Protein AF-A0A9P6TD20-F1 (afdb_monomer_lite)

Secondary structure (DSSP, 8-state):
---------PPBPTTT-PBPPTT-EEE-TTS-EEEHHHHHHHHHHHHHTT---B-TTT--B-------TTS-----TTS------GGGSPS-PPP------------HHHHHHHHHHHHHHHHHHHHHHHHHHHHHHHHHHHHHHHHHHHHHHHHHHHHHHHHHHHHHHHHHHHHHHHHHHHHHHHHHHHHHHHHHHHHHHHHHHHHHHHHHHHHHHHHHHHHHHHHHTT-

Radius of gyration: 50.73 Å; chains: 1; bounding box: 127×46×153 Å

Foldseek 3Di:
DDDPDDPDDFDAAPQPRDGDPPPAWDQFPVRHIHGNVRLVVQQVVQVVVVHARADPPPRHGGDDPPPPVPDDDPDPPPPDPDPDPPVPDDPDDPDPPPPPDDCPPPDPVNVVVVVVVVVVVVVVVVVVVVVVVVVVVVVVVVVVVVVVVVVVVVVVVVVVVVVVVVVVVVVVVVVVVVVVVVVVVVVVVVVVVVVVVVVVVVVVVVVVVVVVVVVVVVVVVVVVVVVVVVD

pLDDT: mean 83.74, std 19.54, range [38.62, 98.69]

Structure (mmCIF, N/CA/C/O backbone):
data_AF-A0A9P6TD20-F1
#
_entry.id   AF-A0A9P6TD20-F1
#
loop_
_atom_site.group_PDB
_atom_site.id
_atom_site.type_symbol
_atom_site.label_atom_id
_atom_site.label_alt_id
_atom_site.label_comp_id
_atom_site.label_asym_id
_atom_site.label_entity_id
_atom_site.label_seq_id
_atom_site.pdbx_PDB_ins_code
_atom_site.Cartn_x
_atom_site.Cartn_y
_atom_site.Cartn_z
_atom_site.occupancy
_atom_site.B_iso_or_equiv
_atom_site.auth_seq_id
_atom_site.auth_comp_id
_atom_site.auth_asym_id
_atom_site.auth_atom_id
_atom_site.pdbx_PDB_model_num
ATOM 1 N N . MET A 1 1 ? -65.206 -34.756 17.539 1.00 46.69 1 MET A N 1
ATOM 2 C CA . MET A 1 1 ? -64.691 -33.373 17.576 1.00 46.69 1 MET A CA 1
ATOM 3 C C . MET A 1 1 ? -63.546 -33.331 16.581 1.00 46.69 1 MET A C 1
ATOM 5 O O . MET A 1 1 ? -62.459 -33.772 16.921 1.00 46.69 1 MET A O 1
ATOM 9 N N . ASP A 1 2 ? -63.823 -32.942 15.336 1.00 46.38 2 ASP A N 1
ATOM 10 C CA . ASP A 1 2 ? -62.827 -32.929 14.260 1.00 46.38 2 ASP A CA 1
ATOM 11 C C . ASP A 1 2 ? -61.825 -31.791 14.472 1.00 46.38 2 ASP A C 1
ATOM 13 O O . ASP A 1 2 ? -62.147 -30.608 14.332 1.00 46.38 2 ASP A O 1
ATOM 17 N N . THR A 1 3 ? -60.592 -32.143 14.822 1.00 55.88 3 THR A N 1
ATOM 18 C CA . THR A 1 3 ? -59.451 -31.233 14.818 1.00 55.88 3 THR A CA 1
ATOM 19 C C . THR A 1 3 ? -59.123 -30.875 13.371 1.00 55.88 3 THR A C 1
ATOM 21 O O . THR A 1 3 ? -58.467 -31.624 12.652 1.00 55.88 3 THR A O 1
ATOM 24 N N . LYS A 1 4 ? -59.594 -29.707 12.923 1.00 58.12 4 LYS A N 1
ATOM 25 C CA . LYS A 1 4 ? -59.158 -29.094 11.661 1.00 58.12 4 LYS A CA 1
ATOM 26 C C . LYS A 1 4 ? -57.644 -28.869 11.710 1.00 58.12 4 LYS A C 1
ATOM 28 O O . LYS A 1 4 ? -57.183 -27.890 12.296 1.00 58.12 4 LYS A O 1
ATOM 33 N N . LEU A 1 5 ? -56.884 -29.761 11.079 1.00 56.81 5 LEU A N 1
ATOM 34 C CA . LEU A 1 5 ? -55.474 -29.541 10.776 1.00 56.81 5 LEU A CA 1
ATOM 35 C C . LEU A 1 5 ? -55.385 -28.324 9.850 1.00 56.81 5 LEU A C 1
ATOM 37 O O . LEU A 1 5 ? -55.898 -28.345 8.730 1.00 56.81 5 LEU A O 1
ATOM 41 N N . ARG A 1 6 ? -54.786 -27.232 10.333 1.00 64.94 6 ARG A N 1
ATOM 42 C CA . ARG A 1 6 ? -54.448 -26.100 9.468 1.00 64.94 6 ARG A CA 1
ATOM 43 C C . ARG A 1 6 ? -53.221 -26.511 8.653 1.00 64.94 6 ARG A C 1
ATOM 45 O O . ARG A 1 6 ? -52.242 -26.935 9.267 1.00 64.94 6 ARG A O 1
ATOM 52 N N . PRO A 1 7 ? -53.254 -26.417 7.314 1.00 62.09 7 PRO A N 1
ATOM 53 C CA . PRO A 1 7 ? -52.080 -26.705 6.508 1.00 62.09 7 PRO A CA 1
ATOM 54 C C . PRO A 1 7 ? -50.949 -25.768 6.932 1.00 62.09 7 PRO A C 1
ATOM 56 O O . PRO A 1 7 ? -51.124 -24.549 7.001 1.00 62.09 7 PRO A O 1
ATOM 59 N N . LEU A 1 8 ? -49.808 -26.363 7.272 1.00 57.31 8 LEU A N 1
ATOM 60 C CA . LEU A 1 8 ? -48.598 -25.638 7.617 1.00 57.31 8 LEU A CA 1
ATOM 61 C C . LEU A 1 8 ? -48.027 -25.092 6.306 1.00 57.31 8 LEU A C 1
ATOM 63 O O . LEU A 1 8 ? -47.445 -25.836 5.521 1.00 57.31 8 LEU A O 1
ATOM 67 N N . VAL A 1 9 ? -48.281 -23.815 6.020 1.00 67.69 9 VAL A N 1
ATOM 68 C CA . VAL A 1 9 ? -47.722 -23.163 4.834 1.00 67.69 9 VAL A CA 1
ATOM 69 C C . VAL A 1 9 ? -46.237 -22.955 5.092 1.00 67.69 9 VAL A C 1
ATOM 71 O O . VAL A 1 9 ? -45.847 -22.149 5.936 1.00 67.69 9 VAL A O 1
ATOM 74 N N . VAL A 1 10 ? -45.415 -23.728 4.392 1.00 66.75 10 VAL A N 1
ATOM 75 C CA . VAL A 1 10 ? -43.964 -23.583 4.416 1.00 66.75 10 VAL A CA 1
ATOM 76 C C . VAL A 1 10 ? -43.613 -22.287 3.674 1.00 66.75 10 VAL A C 1
ATOM 78 O O . VAL A 1 10 ? -44.061 -22.112 2.539 1.00 66.75 10 VAL A O 1
ATOM 81 N N . PRO A 1 11 ? -42.866 -21.348 4.283 1.00 76.19 11 PRO A N 1
ATOM 82 C CA . PRO A 1 11 ? -42.514 -20.105 3.610 1.00 76.19 11 PRO A CA 1
ATOM 83 C C . PRO A 1 11 ? -41.603 -20.392 2.408 1.00 76.19 11 PRO A C 1
ATOM 85 O O . PRO A 1 11 ? -40.589 -21.078 2.539 1.00 76.19 11 PRO A O 1
ATOM 88 N N . THR A 1 12 ? -41.956 -19.853 1.241 1.00 89.31 12 THR A N 1
ATOM 89 C CA . THR A 1 12 ? -41.101 -19.853 0.047 1.00 89.31 12 THR A CA 1
ATOM 90 C C . THR A 1 12 ? -40.097 -18.706 0.126 1.00 89.31 12 THR A C 1
ATOM 92 O O . THR A 1 12 ? -40.386 -17.639 0.673 1.00 89.31 12 THR A O 1
ATOM 95 N N . CYS A 1 13 ? -38.887 -18.910 -0.397 1.00 91.81 13 CYS A N 1
ATOM 96 C CA . CYS A 1 13 ? -37.887 -17.846 -0.446 1.00 91.81 13 CYS A CA 1
ATOM 97 C C . CYS A 1 13 ? -38.217 -16.868 -1.589 1.00 91.81 13 CYS A C 1
ATOM 99 O O . CYS A 1 13 ? -38.107 -17.263 -2.745 1.00 91.81 13 CYS A O 1
ATOM 101 N N . PRO A 1 14 ? -38.486 -15.577 -1.332 1.00 92.00 14 PRO A N 1
ATOM 102 C CA . PRO A 1 14 ? -38.907 -14.627 -2.372 1.00 92.00 14 PRO A CA 1
ATOM 103 C C . PRO A 1 14 ? -37.773 -14.185 -3.321 1.00 92.00 14 PRO A C 1
ATOM 105 O O . PRO A 1 14 ? -37.978 -13.328 -4.172 1.00 92.00 14 PRO A O 1
ATOM 108 N N . ILE A 1 15 ? -36.547 -14.700 -3.146 1.00 93.75 15 ILE A N 1
ATOM 109 C CA . ILE A 1 15 ? -35.418 -14.449 -4.062 1.00 93.75 15 ILE A CA 1
ATOM 110 C C . ILE A 1 15 ? -35.339 -15.526 -5.153 1.00 93.75 15 ILE A C 1
ATOM 112 O O . ILE A 1 15 ? -34.903 -15.229 -6.262 1.00 93.75 15 ILE A O 1
ATOM 116 N N . CYS A 1 16 ? -35.683 -16.776 -4.832 1.00 94.06 16 CYS A N 1
ATOM 117 C CA . CYS A 1 16 ? -35.553 -17.907 -5.757 1.00 94.06 16 CYS A CA 1
ATOM 118 C C . CYS A 1 16 ? -36.864 -18.658 -6.007 1.00 94.06 16 CYS A C 1
ATOM 120 O O . CYS A 1 16 ? -36.866 -19.570 -6.821 1.00 94.06 16 CYS A O 1
ATOM 122 N N . ASP A 1 17 ? -37.944 -18.295 -5.310 1.00 92.12 17 ASP A N 1
ATOM 123 C CA . ASP A 1 17 ? -39.272 -18.918 -5.357 1.00 92.12 17 ASP A CA 1
ATOM 124 C C . ASP A 1 17 ? -39.289 -20.430 -5.063 1.00 92.12 17 ASP A C 1
ATOM 126 O O . ASP A 1 17 ? -40.260 -21.125 -5.352 1.00 92.12 17 ASP A O 1
ATOM 130 N N . GLU A 1 18 ? -38.231 -20.946 -4.434 1.00 89.19 18 GLU A N 1
ATOM 131 C CA . GLU A 1 18 ? -38.128 -22.349 -4.034 1.00 89.19 18 GLU A CA 1
ATOM 132 C C . GLU A 1 18 ? -38.639 -22.559 -2.601 1.00 89.19 18 GLU A C 1
ATOM 134 O O . GLU A 1 18 ? -38.462 -21.709 -1.715 1.00 89.19 18 GLU A O 1
ATOM 139 N N . GLU A 1 19 ? -39.263 -23.719 -2.381 1.00 78.75 19 GLU A N 1
ATOM 140 C CA . GLU A 1 19 ? -39.687 -24.178 -1.061 1.00 78.75 19 GLU A CA 1
ATOM 141 C C . GLU A 1 19 ? -38.493 -24.498 -0.158 1.00 78.75 19 GLU A C 1
ATOM 143 O O . GLU A 1 19 ? -37.421 -24.933 -0.583 1.00 78.75 19 GLU A O 1
ATOM 148 N N . ALA A 1 20 ? -38.717 -24.284 1.132 1.00 60.81 20 ALA A N 1
ATOM 149 C CA . ALA A 1 20 ? -37.730 -24.431 2.177 1.00 60.81 20 ALA A CA 1
ATOM 150 C C . ALA A 1 20 ? -37.152 -25.841 2.306 1.00 60.81 20 ALA A C 1
ATOM 152 O O . ALA A 1 20 ? -37.846 -26.773 2.710 1.00 60.81 20 ALA A O 1
ATOM 153 N N . GLN A 1 21 ? -35.831 -25.970 2.151 1.00 66.56 21 GLN A N 1
ATOM 154 C CA . GLN A 1 21 ? -35.118 -27.022 2.875 1.00 66.56 21 GLN A CA 1
ATOM 155 C C . GLN A 1 21 ? -35.057 -26.625 4.362 1.00 66.56 21 GLN A C 1
ATOM 157 O O . GLN A 1 21 ? -34.625 -25.509 4.661 1.00 66.56 21 GLN A O 1
ATOM 162 N N . PRO A 1 22 ? -35.440 -27.503 5.307 1.00 63.19 22 PRO A N 1
ATOM 163 C CA . PRO A 1 22 ? -35.740 -27.125 6.694 1.00 63.19 22 PRO A CA 1
ATOM 164 C C . PRO A 1 22 ? -34.610 -26.448 7.492 1.00 63.19 22 PRO A C 1
ATOM 166 O O . PRO A 1 22 ? -34.866 -25.928 8.572 1.00 63.19 22 PRO A O 1
ATOM 169 N N . ASN A 1 23 ? -33.372 -26.405 6.989 1.00 58.28 23 ASN A N 1
ATOM 170 C CA . ASN A 1 23 ? -32.202 -26.126 7.822 1.00 58.28 23 ASN A CA 1
ATOM 171 C C . ASN A 1 23 ? -31.395 -24.863 7.471 1.00 58.28 23 ASN A C 1
ATOM 173 O O . ASN A 1 23 ? -30.332 -24.689 8.062 1.00 58.28 23 ASN A O 1
ATOM 177 N N . LYS A 1 24 ? -31.818 -23.985 6.542 1.00 76.44 24 LYS A N 1
ATOM 178 C CA . LYS A 1 24 ? -31.009 -22.793 6.168 1.00 76.44 24 LYS A CA 1
ATOM 179 C C . LYS A 1 24 ? -31.813 -21.532 5.841 1.00 76.44 24 LYS A C 1
ATOM 181 O O . LYS A 1 24 ? -31.673 -20.959 4.757 1.00 76.44 24 LYS A O 1
ATOM 186 N N . PHE A 1 25 ? -32.630 -21.082 6.790 1.00 83.81 25 PHE A N 1
ATOM 187 C CA . PHE A 1 25 ? -33.347 -19.810 6.686 1.00 83.81 25 PHE A CA 1
ATOM 188 C C . PHE A 1 25 ? -32.755 -18.721 7.563 1.00 83.81 25 PHE A C 1
ATOM 190 O O . PHE A 1 25 ? -32.320 -18.965 8.684 1.00 83.81 25 PHE A O 1
ATOM 197 N N . VAL A 1 26 ? -32.810 -17.499 7.046 1.00 84.25 26 VAL A N 1
ATOM 198 C CA . VAL A 1 26 ? -32.509 -16.275 7.776 1.00 84.25 26 VAL A CA 1
ATOM 199 C C . VAL A 1 26 ? -33.769 -15.425 7.797 1.00 84.25 26 VAL A C 1
ATOM 201 O O . VAL A 1 26 ? -34.371 -15.161 6.753 1.00 84.25 26 VAL A O 1
ATOM 204 N N . VAL A 1 27 ? -34.154 -14.985 8.993 1.00 86.81 27 VAL A N 1
ATOM 205 C CA . VAL A 1 27 ? -35.218 -14.000 9.186 1.00 86.81 27 VAL A CA 1
ATOM 206 C C . VAL A 1 27 ? -34.564 -12.642 9.387 1.00 86.81 27 VAL A C 1
ATOM 208 O O . VAL A 1 27 ? -33.722 -12.459 10.264 1.00 86.81 27 VAL A O 1
ATOM 211 N N . THR A 1 28 ? -34.918 -11.690 8.538 1.00 86.06 28 THR A N 1
ATOM 212 C CA . THR A 1 28 ? -34.453 -10.302 8.653 1.00 86.06 28 THR A CA 1
ATOM 213 C C . THR A 1 28 ? -35.181 -9.571 9.786 1.00 86.06 28 THR A C 1
ATOM 215 O O . THR A 1 28 ? -36.250 -9.993 10.218 1.00 86.06 28 THR A O 1
ATOM 218 N N . LEU A 1 29 ? -34.654 -8.426 10.243 1.00 83.12 29 LEU A N 1
ATOM 219 C CA . LEU A 1 29 ? -35.299 -7.609 11.289 1.00 83.12 29 LEU A CA 1
ATOM 220 C C . LEU A 1 29 ? -36.711 -7.132 10.914 1.00 83.12 29 LEU A C 1
ATOM 222 O O . LEU A 1 29 ? -37.534 -6.895 11.790 1.00 83.12 29 LEU A O 1
ATOM 226 N N . CYS A 1 30 ? -37.002 -7.018 9.617 1.00 88.25 30 CYS A N 1
ATOM 227 C CA . CYS A 1 30 ? -38.335 -6.685 9.119 1.00 88.25 30 CYS A CA 1
ATOM 228 C C . CYS A 1 30 ? -39.283 -7.899 9.034 1.00 88.25 30 CYS A C 1
ATOM 230 O O . CYS A 1 30 ? -40.388 -7.763 8.523 1.00 88.25 30 CYS A O 1
ATOM 232 N N . GLY A 1 31 ? -38.861 -9.081 9.500 1.00 86.50 31 GLY A N 1
ATOM 233 C CA . GLY A 1 31 ? -39.682 -10.293 9.568 1.00 86.50 31 GLY A CA 1
ATOM 234 C C . GLY A 1 31 ? -39.727 -11.133 8.287 1.00 86.50 31 GLY A C 1
ATOM 235 O O . GLY A 1 31 ? -40.346 -12.192 8.288 1.00 86.50 31 GLY A O 1
ATOM 236 N N . HIS A 1 32 ? -39.061 -10.712 7.206 1.00 91.44 32 HIS A N 1
ATOM 237 C CA . HIS A 1 32 ? -39.022 -11.480 5.957 1.00 91.44 32 HIS A CA 1
ATOM 238 C C . HIS A 1 32 ? -37.985 -12.602 6.011 1.00 91.44 32 HIS A C 1
ATOM 240 O O . HIS A 1 32 ? -36.887 -12.419 6.550 1.00 91.44 32 HIS A O 1
ATOM 246 N N . VAL A 1 33 ? -38.348 -13.739 5.418 1.00 89.69 33 VAL A N 1
ATOM 247 C CA . VAL A 1 33 ? -37.643 -15.021 5.502 1.00 89.69 33 VAL A CA 1
ATOM 248 C C . VAL A 1 33 ? -36.997 -15.349 4.155 1.00 89.69 33 VAL A C 1
ATOM 250 O O . VAL A 1 33 ? -37.650 -15.274 3.118 1.00 89.69 33 VAL A O 1
ATOM 253 N N . PHE A 1 34 ? -35.717 -15.718 4.166 1.00 90.25 34 PHE A N 1
ATOM 254 C CA . PHE A 1 34 ? -34.946 -16.036 2.960 1.00 90.25 34 PHE A CA 1
ATOM 255 C C . PHE A 1 34 ? -34.042 -17.238 3.194 1.00 90.25 34 PHE A C 1
ATOM 257 O O . PHE A 1 34 ? -33.582 -17.456 4.315 1.00 90.25 34 PHE A O 1
ATOM 264 N N . HIS A 1 35 ? -33.688 -17.954 2.128 1.00 90.56 35 HIS A N 1
ATOM 265 C CA . HIS A 1 35 ? -32.539 -18.849 2.187 1.00 90.56 35 HIS A CA 1
ATOM 266 C C . HIS A 1 35 ? -31.275 -18.042 2.512 1.00 90.56 35 HIS A C 1
ATOM 268 O O . HIS A 1 35 ? -31.001 -17.021 1.872 1.00 90.56 35 HIS A O 1
ATOM 274 N N . GLU A 1 36 ? -30.477 -18.528 3.462 1.00 88.19 36 GLU A N 1
ATOM 275 C CA . GLU A 1 36 ? -29.175 -17.948 3.815 1.00 88.19 36 GLU A CA 1
ATOM 276 C C . GLU A 1 36 ? -28.299 -17.619 2.582 1.00 88.19 36 GLU A C 1
ATOM 278 O O . GLU A 1 36 ? -27.884 -16.465 2.437 1.00 88.19 36 GLU A O 1
ATOM 283 N N . PRO A 1 37 ? -28.059 -18.543 1.625 1.00 90.25 37 PRO A N 1
ATOM 284 C CA . PRO A 1 37 ? -27.244 -18.229 0.449 1.00 90.25 37 PRO A CA 1
ATOM 285 C C . PRO A 1 37 ? -27.862 -17.150 -0.451 1.00 90.25 37 PRO A C 1
ATOM 287 O O . PRO A 1 37 ? -27.131 -16.369 -1.065 1.00 90.25 37 PRO A O 1
ATOM 290 N N . CYS A 1 38 ? -29.193 -17.085 -0.534 1.00 92.69 38 CYS A N 1
ATOM 291 C CA . CYS A 1 38 ? -29.889 -16.109 -1.365 1.00 92.69 38 CYS A CA 1
ATOM 292 C C . CYS A 1 38 ? -29.710 -14.693 -0.814 1.00 92.69 38 CYS A C 1
ATOM 294 O O . CYS A 1 38 ? -29.324 -13.793 -1.562 1.00 92.69 38 CYS A O 1
ATOM 296 N N . ILE A 1 39 ? -29.930 -14.500 0.491 1.00 91.31 39 ILE A N 1
ATOM 297 C CA . ILE A 1 39 ? -29.805 -13.173 1.102 1.00 91.31 39 ILE A CA 1
ATOM 298 C C . ILE A 1 39 ? -28.344 -12.702 1.156 1.00 91.31 39 ILE A C 1
ATOM 300 O O . ILE A 1 39 ? -28.079 -11.525 0.922 1.00 91.31 39 ILE A O 1
ATOM 304 N N . LEU A 1 40 ? -27.377 -13.610 1.346 1.00 90.12 40 LEU A N 1
ATOM 305 C CA . LEU A 1 40 ? -25.948 -13.275 1.290 1.00 90.12 40 LEU A CA 1
ATOM 306 C C . LEU A 1 40 ? -25.504 -12.822 -0.110 1.00 90.12 40 LEU A C 1
ATOM 308 O O . LEU A 1 40 ? -24.749 -11.856 -0.239 1.00 90.12 40 LEU A O 1
ATOM 312 N N . ARG A 1 41 ? -25.979 -13.490 -1.171 1.00 92.75 41 ARG A N 1
ATOM 313 C CA . ARG A 1 41 ? -25.676 -13.105 -2.561 1.00 92.75 41 ARG A CA 1
ATOM 314 C C . ARG A 1 41 ? -26.320 -11.770 -2.935 1.00 92.75 41 ARG A C 1
ATOM 316 O O . ARG A 1 41 ? -25.681 -10.943 -3.590 1.00 92.75 41 ARG A O 1
ATOM 323 N N . TRP A 1 42 ? -27.569 -11.563 -2.520 1.00 93.94 42 TRP A N 1
ATOM 324 C CA . TRP A 1 42 ? -28.266 -10.291 -2.695 1.00 93.94 42 TRP A CA 1
ATOM 325 C C . TRP A 1 42 ? -27.470 -9.143 -2.077 1.00 93.94 42 TRP A C 1
ATOM 327 O O . TRP A 1 42 ? -27.155 -8.155 -2.736 1.00 93.94 42 TRP A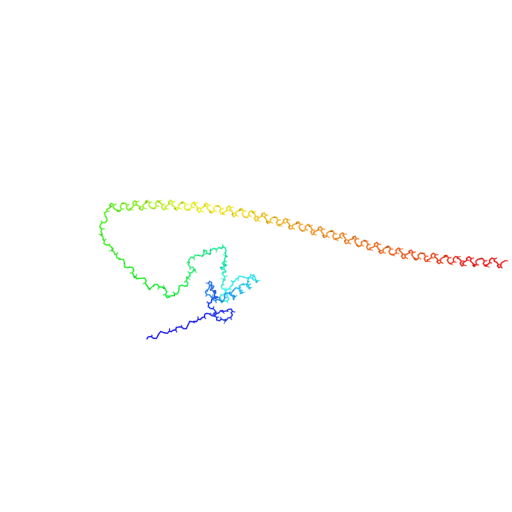 O 1
ATOM 337 N N . ASP A 1 43 ? -27.066 -9.321 -0.828 1.00 90.06 43 ASP A N 1
ATOM 338 C CA . ASP A 1 43 ? -26.335 -8.321 -0.076 1.00 90.06 43 ASP A CA 1
ATOM 339 C C . ASP A 1 43 ? -24.956 -8.003 -0.680 1.00 90.06 43 ASP A C 1
ATOM 341 O O . ASP A 1 43 ? -24.618 -6.838 -0.888 1.00 90.06 43 ASP A O 1
ATOM 345 N N . ALA A 1 44 ? -24.194 -9.027 -1.081 1.00 88.44 44 ALA A N 1
ATOM 346 C CA . ALA A 1 44 ? -22.932 -8.826 -1.796 1.00 88.44 44 ALA A CA 1
ATOM 347 C C . ALA A 1 44 ? -23.118 -7.985 -3.074 1.00 88.44 44 ALA A C 1
ATOM 349 O O . ALA A 1 44 ? -22.278 -7.147 -3.403 1.00 88.44 44 ALA A O 1
ATOM 350 N N . THR A 1 45 ? -24.244 -8.163 -3.770 1.00 92.56 45 THR A N 1
ATOM 351 C CA . THR A 1 45 ? -24.570 -7.389 -4.974 1.00 92.56 45 THR A CA 1
ATOM 352 C C . THR A 1 45 ? -24.824 -5.913 -4.652 1.00 92.56 45 THR A C 1
ATOM 354 O O . THR A 1 45 ? -24.401 -5.054 -5.424 1.00 92.56 45 THR A O 1
ATOM 357 N N . GLN A 1 46 ? -25.456 -5.600 -3.516 1.00 90.62 46 GLN A N 1
ATOM 358 C CA . GLN A 1 46 ? -25.679 -4.215 -3.080 1.00 90.62 46 GLN A CA 1
ATOM 359 C C . GLN A 1 46 ? -24.377 -3.538 -2.641 1.00 90.62 46 GLN A C 1
ATOM 361 O O . GLN A 1 46 ? -24.083 -2.422 -3.073 1.00 90.62 46 GLN A O 1
ATOM 366 N N . ILE A 1 47 ? -23.547 -4.245 -1.871 1.00 84.88 47 ILE A N 1
ATOM 367 C CA . ILE A 1 47 ? -22.245 -3.741 -1.411 1.00 84.88 47 ILE A CA 1
ATOM 368 C C . ILE A 1 47 ? -21.333 -3.424 -2.601 1.00 84.88 47 ILE A C 1
ATOM 370 O O . ILE A 1 47 ? -20.735 -2.351 -2.649 1.00 84.88 47 ILE A O 1
ATOM 374 N N . ASN A 1 48 ? -21.279 -4.305 -3.606 1.00 87.56 48 ASN A N 1
ATOM 375 C CA . ASN A 1 48 ? -20.483 -4.085 -4.819 1.00 87.56 48 ASN A CA 1
ATOM 376 C C . ASN A 1 48 ? -20.945 -2.865 -5.634 1.00 87.56 48 ASN A C 1
ATOM 378 O O . ASN A 1 48 ? -20.174 -2.319 -6.418 1.00 87.56 48 ASN A O 1
ATOM 382 N N . ARG A 1 49 ? -22.193 -2.421 -5.446 1.00 91.56 49 ARG A N 1
ATOM 383 C CA . ARG A 1 49 ? -22.749 -1.198 -6.046 1.00 91.56 49 ARG A CA 1
ATOM 384 C C . ARG A 1 49 ? -22.571 0.040 -5.160 1.00 91.56 49 ARG A C 1
ATOM 386 O O . ARG A 1 49 ? -23.090 1.099 -5.497 1.00 91.56 49 ARG A O 1
ATOM 393 N N . GLY A 1 50 ? -21.878 -0.085 -4.026 1.00 89.88 50 GLY A N 1
ATOM 394 C CA . GLY A 1 50 ? -21.727 0.985 -3.039 1.00 89.88 50 GLY A CA 1
ATOM 395 C C . GLY A 1 50 ? -23.023 1.320 -2.297 1.00 89.88 50 GLY A C 1
ATOM 396 O O . GLY A 1 50 ? -23.160 2.427 -1.784 1.00 89.88 50 GLY A O 1
ATOM 397 N N . GLN A 1 51 ? -23.990 0.399 -2.264 1.00 88.94 51 GLN A N 1
ATOM 398 C CA . GLN A 1 51 ? -25.282 0.594 -1.609 1.00 88.94 51 GLN A CA 1
ATOM 399 C C . GLN A 1 51 ? -25.367 -0.183 -0.294 1.00 88.94 51 GLN A C 1
ATOM 401 O O . GLN A 1 51 ? -24.743 -1.229 -0.114 1.00 88.94 51 GLN A O 1
ATOM 406 N N . HIS A 1 52 ? -26.179 0.324 0.635 1.00 87.25 52 HIS A N 1
ATOM 407 C CA . HIS A 1 52 ? -26.524 -0.410 1.849 1.00 87.25 52 HIS A CA 1
ATOM 408 C C . HIS A 1 52 ? -27.450 -1.585 1.533 1.00 87.25 52 HIS A C 1
ATOM 410 O O . HIS A 1 52 ? -28.331 -1.478 0.677 1.00 87.25 52 HIS A O 1
ATOM 416 N N . SER A 1 53 ? -27.289 -2.682 2.274 1.00 90.00 53 SER A N 1
ATOM 417 C CA . SER A 1 53 ? -28.170 -3.840 2.156 1.00 90.00 53 SER A CA 1
ATOM 418 C C . SER A 1 53 ? -29.609 -3.479 2.496 1.00 90.00 53 SER A C 1
ATOM 420 O O . SER A 1 53 ? -29.884 -2.914 3.559 1.00 90.00 53 SER A O 1
ATOM 422 N N . ARG A 1 54 ? -30.535 -3.828 1.605 1.00 93.50 54 ARG A N 1
ATOM 423 C CA . ARG A 1 54 ? -31.973 -3.617 1.784 1.00 93.50 54 ARG A CA 1
ATOM 424 C C . ARG A 1 54 ? -32.736 -4.904 1.528 1.00 93.50 54 ARG A C 1
ATOM 426 O O . ARG A 1 54 ? -32.348 -5.695 0.669 1.00 93.50 54 ARG A O 1
ATOM 433 N N . CYS A 1 55 ? -33.814 -5.103 2.274 1.00 94.69 55 CYS A N 1
ATOM 434 C CA . CYS A 1 55 ? -34.672 -6.271 2.178 1.00 94.69 55 CYS A CA 1
ATOM 435 C C . CYS A 1 55 ? -35.301 -6.338 0.776 1.00 94.69 55 CYS A C 1
ATOM 437 O O . CYS A 1 55 ? -35.932 -5.362 0.370 1.00 94.69 55 CYS A O 1
ATOM 439 N N . PRO A 1 56 ? -35.196 -7.467 0.052 1.00 94.94 56 PRO A N 1
ATOM 440 C CA . PRO A 1 56 ? -35.821 -7.620 -1.263 1.00 94.94 56 PRO A CA 1
ATOM 441 C C . PRO A 1 56 ? -37.344 -7.432 -1.276 1.00 94.94 56 PRO A C 1
ATOM 443 O O . PRO A 1 56 ? -37.897 -7.093 -2.315 1.00 94.94 56 PRO A O 1
ATOM 446 N N . VAL A 1 57 ? -38.021 -7.656 -0.143 1.00 95.12 57 VAL A N 1
ATOM 447 C CA . VAL A 1 57 ? -39.491 -7.626 -0.070 1.00 95.12 57 VAL A CA 1
ATOM 448 C C . VAL A 1 57 ? -40.022 -6.243 0.302 1.00 95.12 57 VAL A C 1
ATOM 450 O O . VAL A 1 57 ? -40.925 -5.736 -0.353 1.00 95.12 57 VAL A O 1
ATOM 453 N N . CYS A 1 58 ? -39.468 -5.612 1.341 1.00 95.38 58 CYS A N 1
ATOM 454 C CA . CYS A 1 58 ? -39.983 -4.340 1.866 1.00 95.38 58 CYS A CA 1
ATOM 455 C C . CYS A 1 58 ? -39.006 -3.162 1.769 1.00 95.38 58 CYS A C 1
ATOM 457 O O . CYS A 1 58 ? -39.340 -2.062 2.196 1.00 95.38 58 CYS A O 1
ATOM 459 N N . ASN A 1 59 ? -37.801 -3.372 1.229 1.00 94.12 59 ASN A N 1
ATOM 460 C CA . ASN A 1 59 ? -36.771 -2.346 1.043 1.00 94.12 59 ASN A CA 1
ATOM 461 C C . ASN A 1 59 ? -36.210 -1.702 2.337 1.00 94.12 59 ASN A C 1
ATOM 463 O O . ASN A 1 59 ? -35.450 -0.728 2.272 1.00 94.12 59 ASN A O 1
ATOM 467 N N . GLU A 1 60 ? -36.532 -2.263 3.506 1.00 92.88 60 GLU A N 1
ATOM 468 C CA . GLU A 1 60 ? -35.953 -1.868 4.796 1.00 92.88 60 GLU A CA 1
ATOM 469 C C . GLU A 1 60 ? -34.473 -2.243 4.910 1.00 92.88 60 GLU A C 1
ATOM 471 O O . GLU A 1 60 ? -34.026 -3.226 4.315 1.00 92.88 60 GLU A O 1
ATOM 476 N N . LEU A 1 61 ? -33.699 -1.475 5.681 1.00 87.81 61 LEU A N 1
ATOM 477 C CA . LEU A 1 61 ? -32.265 -1.728 5.861 1.00 87.81 61 LEU A CA 1
ATOM 478 C C . LEU A 1 61 ? -32.024 -3.068 6.570 1.00 87.81 61 LEU A C 1
ATOM 480 O O . LEU A 1 61 ? -32.503 -3.303 7.679 1.00 87.81 61 LEU A O 1
ATOM 484 N N . VAL A 1 62 ? -31.228 -3.936 5.946 1.00 83.56 62 VAL A N 1
ATOM 485 C CA . VAL A 1 62 ? -30.809 -5.208 6.543 1.00 83.56 62 VAL A CA 1
ATOM 486 C C . VAL A 1 62 ? -29.493 -4.960 7.267 1.00 83.56 62 VAL A C 1
ATOM 488 O O . VAL A 1 62 ? -28.433 -4.857 6.651 1.00 83.56 62 VAL A O 1
ATOM 491 N N . GLN A 1 63 ? -29.549 -4.832 8.592 1.00 71.69 63 GLN A N 1
ATOM 492 C CA . GLN A 1 63 ? -28.331 -4.812 9.396 1.00 71.69 63 GLN A CA 1
ATOM 493 C C . GLN A 1 63 ? -27.743 -6.222 9.435 1.00 71.69 63 GLN A C 1
ATOM 495 O O . GLN A 1 63 ? -28.361 -7.150 9.960 1.00 71.69 63 GLN A O 1
ATOM 500 N N . ARG A 1 64 ? -26.530 -6.390 8.894 1.00 60.66 64 ARG A N 1
ATOM 501 C CA . ARG A 1 64 ? -25.733 -7.585 9.176 1.00 60.66 64 ARG A CA 1
ATOM 502 C C . ARG A 1 64 ? -25.415 -7.596 10.666 1.00 60.66 64 ARG A C 1
ATOM 504 O O . ARG A 1 64 ? -24.592 -6.807 11.123 1.00 60.66 64 ARG A O 1
ATOM 511 N N . VAL A 1 65 ? -25.967 -8.554 11.398 1.00 52.22 65 VAL A N 1
ATOM 512 C CA . VAL A 1 65 ? -25.274 -9.056 12.584 1.00 52.22 65 VAL A CA 1
ATOM 513 C C . VAL A 1 65 ? -24.180 -9.964 12.037 1.00 52.22 65 VAL A C 1
ATOM 515 O O . VAL A 1 65 ? -24.415 -11.144 11.809 1.00 52.22 65 VAL A O 1
ATOM 518 N N . ILE A 1 66 ? -23.012 -9.408 11.700 1.00 44.09 66 ILE A N 1
ATOM 519 C CA . ILE A 1 66 ? -21.840 -10.244 11.416 1.00 44.09 66 ILE A CA 1
ATOM 520 C C . ILE A 1 66 ? -21.560 -10.972 12.735 1.00 44.09 66 ILE A C 1
ATOM 522 O O . ILE A 1 66 ? -21.261 -10.285 13.717 1.00 44.09 66 ILE A O 1
ATOM 526 N N . PRO A 1 67 ? -21.664 -12.312 12.819 1.00 42.78 67 PRO A N 1
ATOM 527 C CA . PRO A 1 67 ? -21.127 -13.011 13.967 1.00 42.78 67 PRO A CA 1
ATOM 528 C C . PRO A 1 67 ? -19.617 -12.825 13.878 1.00 42.78 67 PRO A C 1
ATOM 530 O O . PRO A 1 67 ? -18.930 -13.475 13.091 1.00 42.78 67 PRO A O 1
ATOM 533 N N . ASN A 1 68 ? -19.102 -11.847 14.616 1.00 39.56 68 ASN A N 1
ATOM 534 C CA . ASN A 1 68 ? -17.679 -11.717 14.822 1.00 39.56 68 ASN A CA 1
ATOM 535 C C . ASN A 1 68 ? -17.242 -12.996 15.543 1.00 39.56 68 ASN A C 1
ATOM 537 O O . ASN A 1 68 ? -17.592 -13.203 16.702 1.00 39.56 68 ASN A O 1
ATOM 541 N N . VAL A 1 69 ? -16.516 -13.869 14.844 1.00 47.81 69 VAL A N 1
ATOM 542 C CA . VAL A 1 69 ? -16.115 -15.197 15.344 1.00 47.81 69 VAL A CA 1
ATOM 543 C C . VAL A 1 69 ? -15.247 -15.099 16.613 1.00 47.81 69 VAL A C 1
ATOM 545 O O . VAL A 1 69 ? -15.089 -16.085 17.323 1.00 47.81 69 VAL A O 1
ATOM 548 N N . ASN A 1 70 ? -14.746 -13.899 16.939 1.00 44.75 70 ASN A N 1
ATOM 549 C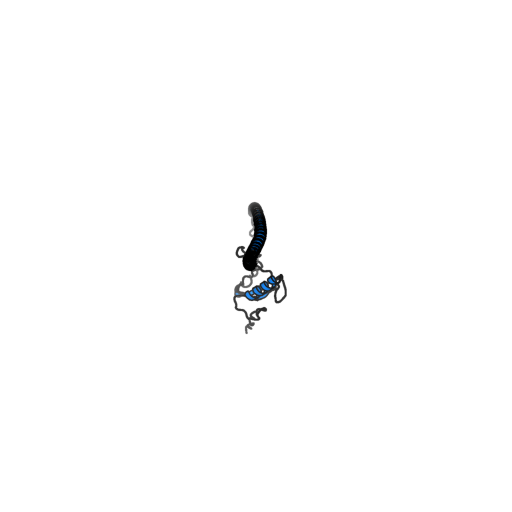 CA . ASN A 1 70 ? -13.929 -13.610 18.118 1.00 44.75 70 ASN A CA 1
ATOM 550 C C . ASN A 1 70 ? -14.625 -12.740 19.182 1.00 44.75 70 ASN A C 1
ATOM 552 O O . ASN A 1 70 ? -13.968 -12.293 20.120 1.00 44.75 70 ASN A O 1
ATOM 556 N N . GLN A 1 71 ? -15.932 -12.478 19.073 1.00 45.56 71 GLN A N 1
ATOM 557 C CA . GLN A 1 71 ? -16.686 -11.765 20.110 1.00 45.56 71 GLN A CA 1
ATOM 558 C C . GLN A 1 71 ? -17.963 -12.531 20.472 1.00 45.56 71 GLN A C 1
ATOM 560 O O . GLN A 1 71 ? -18.837 -12.682 19.616 1.00 45.56 71 GLN A O 1
ATOM 565 N N . PRO A 1 72 ? -18.127 -12.985 21.731 1.00 39.62 72 PRO A N 1
ATOM 566 C CA . PRO A 1 72 ? -19.420 -13.465 22.191 1.00 39.62 72 PRO A CA 1
ATOM 567 C C . PRO A 1 72 ? -20.429 -12.323 22.048 1.00 39.62 72 PRO A C 1
ATOM 569 O O . PRO A 1 72 ? -20.274 -11.248 22.630 1.00 39.62 72 PRO A O 1
ATOM 572 N N . LEU A 1 73 ? -21.438 -12.547 21.207 1.00 40.88 73 LEU A N 1
ATOM 573 C CA . LEU A 1 73 ? -22.521 -11.611 20.936 1.00 40.88 73 LEU A CA 1
ATOM 574 C C . LEU A 1 73 ? -23.290 -11.327 22.235 1.00 40.88 73 LEU A C 1
ATOM 576 O O . LEU A 1 73 ? -24.225 -12.041 22.588 1.00 40.88 73 LEU A O 1
ATOM 580 N N . HIS A 1 74 ? -22.933 -10.250 22.933 1.00 44.53 74 HIS A N 1
ATOM 581 C CA . HIS A 1 74 ? -23.791 -9.634 23.941 1.00 44.53 74 HIS A CA 1
ATOM 582 C C . HIS A 1 74 ? -24.876 -8.808 23.237 1.00 44.53 74 HIS A C 1
ATOM 584 O O . HIS A 1 74 ? -24.875 -7.580 23.282 1.00 44.53 74 HIS A O 1
ATOM 590 N N . LEU A 1 75 ? -25.811 -9.484 22.563 1.00 47.06 75 LEU A N 1
ATOM 591 C CA . LEU A 1 75 ? -27.116 -8.878 22.312 1.00 47.06 75 LEU A CA 1
ATOM 592 C C . LEU A 1 75 ? -27.920 -8.881 23.623 1.00 47.06 75 LEU A C 1
ATOM 594 O O . LEU A 1 75 ? -27.815 -9.834 24.403 1.00 47.06 75 LEU A O 1
ATOM 598 N N . PRO A 1 76 ? -28.745 -7.850 23.881 1.00 38.62 76 PRO A N 1
ATOM 599 C CA . PRO A 1 76 ? -29.710 -7.905 24.964 1.00 38.62 76 PRO A CA 1
ATOM 600 C C . PRO A 1 76 ? -30.572 -9.159 24.798 1.00 38.62 76 PRO A C 1
ATOM 602 O O . PRO A 1 76 ? -31.024 -9.494 23.702 1.00 38.62 76 PRO A O 1
ATOM 605 N N . ARG A 1 77 ? -30.792 -9.850 25.919 1.00 41.19 77 ARG A N 1
ATOM 606 C CA . ARG A 1 77 ? -31.482 -11.145 26.066 1.00 41.19 77 ARG A CA 1
ATOM 607 C C . ARG A 1 77 ? -32.936 -11.160 25.542 1.00 41.19 77 ARG A C 1
ATOM 609 O O . ARG A 1 77 ? -33.625 -12.151 25.733 1.00 41.19 77 ARG A O 1
ATOM 616 N N . SER A 1 78 ? -33.399 -10.083 24.900 1.00 39.34 78 SER A N 1
ATOM 617 C CA . SER A 1 78 ? -34.743 -9.890 24.347 1.00 39.34 78 SER A CA 1
ATOM 618 C C . SER A 1 78 ? -34.898 -10.270 22.868 1.00 39.34 78 SER A C 1
ATOM 620 O O . SER A 1 78 ? -36.005 -10.158 22.356 1.00 39.34 78 SER A O 1
ATOM 622 N N . PHE A 1 79 ? -33.837 -10.694 22.166 1.00 45.38 79 PHE A N 1
ATOM 623 C CA . PHE A 1 79 ? -33.914 -11.025 20.726 1.00 45.38 79 PHE A CA 1
ATOM 624 C C . PHE A 1 79 ? -33.593 -12.479 20.371 1.00 45.38 79 PHE A C 1
ATOM 626 O O . PHE A 1 79 ? -33.621 -12.847 19.201 1.00 45.38 79 PHE A O 1
ATOM 633 N N . TYR A 1 80 ? -33.368 -13.325 21.372 1.00 41.59 80 TYR A N 1
ATOM 634 C CA . TYR A 1 80 ? -33.527 -14.762 21.205 1.00 41.59 80 TYR A CA 1
ATOM 635 C C . TYR A 1 80 ? -34.877 -15.131 21.800 1.00 41.59 80 TYR A C 1
ATOM 637 O O . TYR A 1 80 ? -35.025 -15.158 23.018 1.00 41.59 80 TYR A O 1
ATOM 645 N N . VAL A 1 81 ? -35.858 -15.416 20.946 1.00 40.75 81 VAL A N 1
ATOM 646 C CA . VAL A 1 81 ? -36.886 -16.387 21.316 1.00 40.75 81 VAL A CA 1
ATOM 647 C C . VAL A 1 81 ? -36.199 -17.726 21.088 1.00 40.75 81 VAL A C 1
ATOM 649 O O . VAL A 1 81 ? -35.934 -18.064 19.932 1.00 40.75 81 VAL A O 1
ATOM 652 N N . PRO A 1 82 ? -35.798 -18.468 22.136 1.00 39.91 82 PRO A N 1
ATOM 653 C CA . PRO A 1 82 ? -35.371 -19.837 21.922 1.00 39.91 82 PRO A CA 1
ATOM 654 C C . PRO A 1 82 ? -36.548 -20.525 21.240 1.00 39.91 82 PRO A C 1
ATOM 656 O O . PRO A 1 82 ? -37.694 -20.307 21.641 1.00 39.91 82 PRO A O 1
ATOM 659 N N . LEU A 1 83 ? -36.285 -21.304 20.191 1.00 39.12 83 LEU A N 1
ATOM 660 C CA . LEU A 1 83 ? -37.280 -22.214 19.636 1.00 39.12 83 LEU A CA 1
ATOM 661 C C . LEU A 1 83 ? -37.574 -23.277 20.702 1.00 39.12 83 LEU A C 1
ATOM 663 O O . LEU A 1 83 ? -37.091 -24.401 20.639 1.00 39.12 83 LEU A O 1
ATOM 667 N N . TYR A 1 84 ? -38.326 -22.898 21.729 1.00 38.97 84 TYR A N 1
ATOM 668 C CA . TYR A 1 84 ? -39.070 -23.839 22.529 1.00 38.97 84 TYR A CA 1
ATOM 669 C C . TYR A 1 84 ? -40.207 -24.304 21.626 1.00 38.97 84 TYR A C 1
ATOM 671 O O . TYR A 1 84 ? -40.996 -23.486 21.145 1.00 38.97 84 TYR A O 1
ATOM 679 N N . SER A 1 85 ? -40.279 -25.611 21.364 1.00 40.97 85 SER A N 1
ATOM 680 C CA . SER A 1 85 ? -41.523 -26.214 20.892 1.00 40.97 85 SER A CA 1
ATOM 681 C C . SER A 1 85 ? -42.652 -25.691 21.775 1.00 40.97 85 SER A C 1
ATOM 683 O O . SER A 1 85 ? -42.568 -25.773 23.001 1.00 40.97 85 SER A O 1
ATOM 685 N N . ILE A 1 86 ? -43.710 -25.164 21.155 1.00 46.03 86 ILE A N 1
ATOM 686 C CA . ILE A 1 86 ? -44.913 -24.644 21.833 1.00 46.03 86 ILE A CA 1
ATOM 687 C C . ILE A 1 86 ? -45.521 -25.693 22.793 1.00 46.03 86 ILE A C 1
ATOM 689 O O . ILE A 1 86 ? -46.239 -25.351 23.725 1.00 46.03 86 ILE A O 1
ATOM 693 N N . GLU A 1 87 ? -45.159 -26.963 22.629 1.00 50.41 87 GLU A N 1
ATOM 694 C CA . GLU A 1 87 ? -45.520 -28.099 23.479 1.00 50.41 87 GLU A CA 1
ATOM 695 C C . GLU A 1 87 ? -44.878 -28.098 24.884 1.00 50.41 87 GLU A C 1
ATOM 697 O O . GLU A 1 87 ? -45.245 -28.933 25.704 1.00 50.41 87 GLU A O 1
ATOM 702 N N . GLN A 1 88 ? -43.938 -27.192 25.192 1.00 46.00 88 GLN A N 1
ATOM 703 C CA . GLN A 1 88 ? -43.240 -27.144 26.492 1.00 46.00 88 GLN A CA 1
ATOM 704 C C . GLN A 1 88 ? -43.584 -25.931 27.369 1.00 46.00 88 GLN A C 1
ATOM 706 O O . GLN A 1 88 ? -42.984 -25.760 28.431 1.00 46.00 88 GLN A O 1
ATOM 711 N N . LEU A 1 89 ? -44.541 -25.089 26.967 1.00 48.66 89 LEU A N 1
ATOM 712 C CA . LEU A 1 89 ? -45.074 -24.077 27.879 1.00 48.66 89 LEU A CA 1
ATOM 713 C C . LEU A 1 89 ? -45.818 -24.801 29.012 1.00 48.66 89 LEU A C 1
ATOM 715 O O . LEU A 1 89 ? -46.764 -25.538 28.720 1.00 48.66 89 LEU A O 1
ATOM 719 N N . PRO A 1 90 ? -45.402 -24.640 30.286 1.00 57.53 90 PRO A N 1
ATOM 720 C CA . PRO A 1 90 ? -46.168 -25.192 31.388 1.00 57.53 90 PRO A CA 1
ATOM 721 C C . PRO A 1 90 ? -47.595 -24.634 31.297 1.00 57.53 90 PRO A C 1
ATOM 723 O O . PRO A 1 90 ? -47.755 -23.442 31.011 1.00 57.53 90 PRO A O 1
ATOM 726 N N . PRO A 1 91 ? -48.627 -25.477 31.473 1.00 60.56 91 PRO A N 1
ATOM 727 C CA . PRO A 1 91 ? -50.002 -25.005 31.508 1.00 60.56 91 PRO A CA 1
ATOM 728 C C . PRO A 1 91 ? -50.110 -23.901 32.562 1.00 60.56 91 PRO A C 1
ATOM 730 O O . PRO A 1 91 ? -49.523 -24.033 33.633 1.00 60.56 91 PRO A O 1
ATOM 733 N N . ASP A 1 92 ? -50.784 -22.818 32.167 1.00 53.16 92 ASP A N 1
ATOM 734 C CA . ASP A 1 92 ? -51.151 -21.606 32.913 1.00 53.16 92 ASP A CA 1
ATOM 735 C C . ASP A 1 92 ? -50.693 -21.591 34.388 1.00 53.16 92 ASP A C 1
ATOM 737 O O . ASP A 1 92 ? -51.157 -22.436 35.162 1.00 53.16 92 ASP A O 1
ATOM 741 N N . PRO A 1 93 ? -49.804 -20.666 34.820 1.00 54.50 93 PRO A N 1
ATOM 742 C CA . PRO A 1 93 ? -49.418 -20.598 36.223 1.00 54.50 93 PRO A CA 1
ATOM 743 C C . PRO A 1 93 ? -50.686 -20.422 37.057 1.00 54.50 93 PRO A C 1
ATOM 745 O O . PRO A 1 93 ? -51.416 -19.444 36.878 1.00 54.50 93 PRO A O 1
ATOM 748 N N . GLU A 1 94 ? -50.960 -21.392 37.937 1.00 59.31 94 GLU A N 1
ATOM 749 C CA . GLU A 1 94 ? -52.115 -21.325 38.825 1.00 59.31 94 GLU A CA 1
ATOM 750 C C . GLU A 1 94 ? -52.168 -19.942 39.490 1.00 59.31 94 GLU A C 1
ATOM 752 O O . GLU A 1 94 ? -51.121 -19.409 39.883 1.00 59.31 94 GLU A O 1
A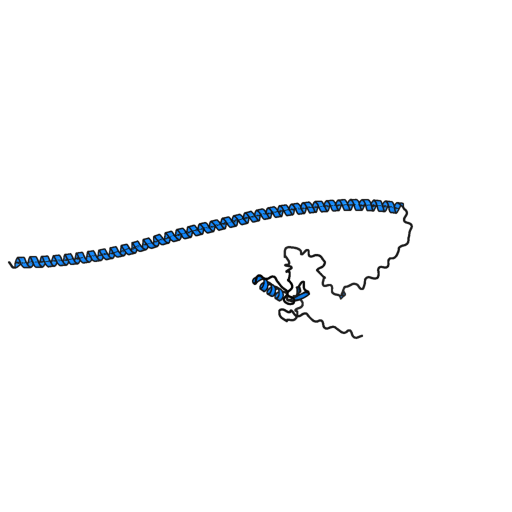TOM 757 N N . PRO A 1 95 ? -53.365 -19.340 39.621 1.00 58.41 95 PRO A N 1
ATOM 758 C CA . PRO A 1 95 ? -53.505 -18.049 40.269 1.00 58.41 95 PRO A CA 1
ATOM 759 C C . PRO A 1 95 ? -52.865 -18.142 41.649 1.00 58.41 95 PRO A C 1
ATOM 761 O O . PRO A 1 95 ? -53.309 -18.927 42.488 1.00 58.41 95 PRO A O 1
ATOM 764 N N . VAL A 1 96 ? -51.802 -17.359 41.855 1.00 59.34 96 VAL A N 1
ATOM 765 C CA . VAL A 1 96 ? -51.051 -17.296 43.109 1.00 59.34 96 VAL A CA 1
ATOM 766 C C . VAL A 1 96 ? -52.042 -16.971 44.221 1.00 59.34 96 VAL A C 1
ATOM 768 O O . VAL A 1 96 ? -52.448 -15.823 44.412 1.00 59.34 96 VAL A O 1
ATOM 771 N N . ARG A 1 97 ? -52.484 -18.004 44.938 1.00 50.69 97 ARG A N 1
ATOM 772 C CA . ARG A 1 97 ? -53.301 -17.847 46.132 1.00 50.69 97 ARG A CA 1
ATOM 773 C C . ARG A 1 97 ? -52.379 -17.283 47.198 1.00 50.69 97 ARG A C 1
ATOM 775 O O . ARG A 1 97 ? -51.541 -18.002 47.731 1.00 50.69 97 ARG A O 1
ATOM 782 N N . LEU A 1 98 ? -52.526 -15.991 47.491 1.00 46.84 98 LEU A N 1
ATOM 783 C CA . LEU A 1 98 ? -51.969 -15.395 48.700 1.00 46.84 98 LEU A CA 1
ATOM 784 C C . LEU A 1 98 ? -52.634 -16.065 49.905 1.00 46.84 98 LEU A C 1
ATOM 786 O O . LEU A 1 98 ? -53.689 -15.645 50.378 1.00 46.84 98 LEU A O 1
ATOM 790 N N . THR A 1 99 ? -52.025 -17.136 50.395 1.00 52.53 99 THR A N 1
ATOM 791 C CA . THR A 1 99 ? -52.298 -17.657 51.726 1.00 52.53 99 THR A CA 1
ATOM 792 C C . THR A 1 99 ? -51.726 -16.649 52.713 1.00 52.53 99 THR A C 1
ATOM 794 O O . THR A 1 99 ? -50.516 -16.574 52.916 1.00 52.53 99 THR A O 1
ATOM 797 N N . VAL A 1 100 ? -52.602 -15.832 53.297 1.00 52.16 100 VAL A N 1
ATOM 798 C CA . VAL A 1 100 ? -52.285 -15.020 54.474 1.00 52.16 100 VAL A CA 1
ATOM 799 C C . VAL A 1 100 ? -52.015 -16.008 55.608 1.00 52.16 100 VAL A C 1
ATOM 801 O O . VAL A 1 100 ? -52.945 -16.541 56.210 1.00 52.16 100 VAL A O 1
ATOM 804 N N . LEU A 1 101 ? -50.741 -16.345 55.815 1.00 47.72 101 LEU A N 1
ATOM 805 C CA . LEU A 1 101 ? -50.313 -17.139 56.963 1.00 47.72 101 LEU A CA 1
ATOM 806 C C . LEU A 1 101 ? -50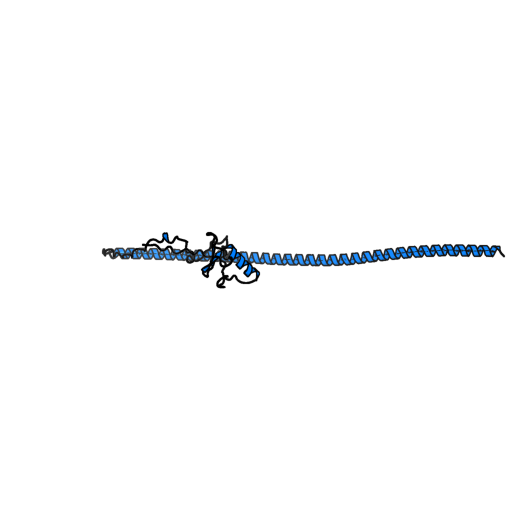.648 -16.360 58.243 1.00 47.72 101 LEU A C 1
ATOM 808 O O . LEU A 1 101 ? -50.560 -15.131 58.269 1.00 47.72 101 LEU A O 1
ATOM 812 N N . GLY A 1 102 ? -51.118 -17.092 59.255 1.00 54.06 102 GLY A N 1
ATOM 813 C CA . GLY A 1 102 ? -51.700 -16.561 60.484 1.00 54.06 102 GLY A CA 1
ATOM 814 C C . GLY A 1 102 ? -50.822 -15.527 61.187 1.00 54.06 102 GLY A C 1
ATOM 815 O O . GLY A 1 102 ? -49.597 -15.606 61.173 1.00 54.06 102 GLY A O 1
ATOM 816 N N . GLN A 1 103 ? -51.490 -14.549 61.797 1.00 54.19 103 GLN A N 1
ATOM 817 C CA . GLN A 1 103 ? -50.900 -13.526 62.654 1.00 54.19 103 GLN A CA 1
ATOM 818 C C . GLN A 1 103 ? -50.444 -14.162 63.974 1.00 54.19 103 GLN A C 1
ATOM 820 O O . GLN A 1 103 ? -51.072 -13.973 65.011 1.00 54.19 103 GLN A O 1
ATOM 825 N N . ASP A 1 104 ? -49.369 -14.942 63.939 1.00 65.19 104 ASP A N 1
ATOM 826 C CA . ASP A 1 104 ? -48.619 -15.218 65.157 1.00 65.19 104 ASP A CA 1
ATOM 827 C C . ASP A 1 104 ? -47.974 -13.890 65.577 1.00 65.19 104 ASP A C 1
ATOM 829 O O . ASP A 1 104 ? -47.281 -13.252 64.780 1.00 65.19 104 ASP A O 1
ATOM 833 N N . GLU A 1 105 ? -48.268 -13.412 66.789 1.00 67.31 105 GLU A N 1
ATOM 834 C CA . GLU A 1 105 ? -47.775 -12.124 67.279 1.00 67.31 105 GLU A CA 1
ATOM 835 C C . GLU A 1 105 ? -46.244 -12.142 67.381 1.00 67.31 105 GLU A C 1
ATOM 837 O O . GLU A 1 105 ? -45.650 -12.581 68.368 1.00 67.31 105 GLU A O 1
ATOM 842 N N . VAL A 1 106 ? -45.583 -11.671 66.322 1.00 73.06 106 VAL A N 1
ATOM 843 C CA . VAL A 1 106 ? -44.136 -11.480 66.285 1.00 73.06 106 VAL A CA 1
ATOM 844 C C . VAL A 1 106 ? -43.785 -10.418 67.323 1.00 73.06 106 VAL A C 1
ATOM 846 O O . VAL A 1 106 ? -44.080 -9.234 67.156 1.00 73.06 106 VAL A O 1
ATOM 849 N N . GLY A 1 107 ? -43.162 -10.844 68.421 1.00 82.00 107 GLY A N 1
ATOM 850 C CA . GLY A 1 107 ? -42.779 -9.944 69.501 1.00 82.00 107 GLY A CA 1
ATOM 851 C C . GLY A 1 107 ? -41.850 -8.815 69.014 1.00 82.00 107 GLY A C 1
ATOM 852 O O . GLY A 1 107 ? -40.980 -9.050 68.169 1.00 82.00 107 GLY A O 1
ATOM 853 N N . PRO A 1 108 ? -41.956 -7.593 69.569 1.00 83.69 108 PRO A N 1
ATOM 854 C CA . PRO A 1 108 ? -41.227 -6.405 69.101 1.00 83.69 108 PRO A CA 1
ATOM 855 C C . PRO A 1 108 ? -39.694 -6.556 69.089 1.00 83.69 108 PRO A C 1
ATOM 857 O O . PRO A 1 108 ? -39.015 -5.913 68.289 1.00 83.69 108 PRO A O 1
ATOM 860 N N . ASN A 1 109 ? -39.137 -7.446 69.918 1.00 88.25 109 ASN A N 1
ATOM 861 C CA . ASN A 1 109 ? -37.702 -7.746 69.926 1.00 88.25 109 ASN A CA 1
ATOM 862 C C . ASN A 1 109 ? -37.231 -8.464 68.650 1.00 88.25 109 ASN A C 1
ATOM 864 O O . ASN A 1 109 ? -36.138 -8.175 68.169 1.00 88.25 109 ASN A O 1
ATOM 868 N N . HIS A 1 110 ? -38.055 -9.345 68.069 1.00 88.25 110 HIS A N 1
ATOM 869 C CA . HIS A 1 110 ? -37.718 -10.039 66.822 1.00 88.25 110 HIS A CA 1
ATOM 870 C C . HIS A 1 110 ? -37.637 -9.049 65.653 1.00 88.25 110 HIS A C 1
ATOM 872 O O . HIS A 1 110 ? -36.689 -9.077 64.874 1.00 88.25 110 HIS A O 1
ATOM 878 N N . ILE A 1 111 ? -38.583 -8.105 65.586 1.00 88.12 111 ILE A N 1
ATOM 879 C CA . ILE A 1 111 ? -38.607 -7.048 64.564 1.00 88.12 111 ILE A CA 1
ATOM 880 C C . ILE A 1 111 ? -37.365 -6.152 64.673 1.00 88.12 111 ILE A C 1
ATOM 882 O O . ILE A 1 111 ? -36.793 -5.752 63.657 1.00 88.12 111 ILE A O 1
ATOM 886 N N . LEU A 1 112 ? -36.924 -5.821 65.892 1.00 92.50 112 LEU A N 1
ATOM 887 C CA . LEU A 1 112 ? -35.723 -5.010 66.094 1.00 92.50 112 LEU A CA 1
ATOM 888 C C . LEU A 1 112 ? -34.452 -5.749 65.647 1.00 92.50 112 LEU A C 1
ATOM 890 O O . LEU A 1 112 ? -33.623 -5.163 64.950 1.00 92.50 112 LEU A O 1
ATOM 894 N N . GLU A 1 113 ? -34.310 -7.025 66.011 1.00 94.19 113 GLU A N 1
ATOM 895 C CA . GLU A 1 113 ? -33.165 -7.849 65.610 1.00 94.19 113 GLU A CA 1
ATOM 896 C C . GLU A 1 113 ? -33.112 -8.033 64.085 1.00 94.19 113 GLU A C 1
ATOM 898 O O . GLU A 1 113 ? -32.052 -7.909 63.467 1.00 94.19 113 GLU A O 1
ATOM 903 N N . GLU A 1 114 ? -34.261 -8.263 63.453 1.00 94.38 114 GLU A N 1
ATOM 904 C CA . GLU A 1 114 ? -34.373 -8.389 62.002 1.00 94.38 114 GLU A CA 1
ATOM 905 C C . GLU A 1 114 ? -34.015 -7.080 61.283 1.00 94.38 114 GLU A C 1
ATOM 907 O O . GLU A 1 114 ? -33.245 -7.091 60.322 1.00 94.38 114 GLU A O 1
ATOM 912 N N . ASN A 1 115 ? -34.457 -5.928 61.799 1.00 92.88 115 ASN A N 1
ATOM 913 C CA . ASN A 1 115 ? -34.055 -4.625 61.265 1.00 92.88 115 ASN A CA 1
ATOM 914 C C . ASN A 1 115 ? -32.546 -4.375 61.394 1.00 92.88 115 ASN A C 1
ATOM 916 O O . ASN A 1 115 ? -31.932 -3.842 60.468 1.00 92.88 115 ASN A O 1
ATOM 920 N N . GLN A 1 116 ? -31.924 -4.780 62.504 1.00 96.94 116 GLN A N 1
ATOM 921 C CA . GLN A 1 116 ? -30.470 -4.678 62.666 1.00 96.94 116 GLN A CA 1
ATOM 922 C C . GLN A 1 116 ? -29.728 -5.567 61.660 1.00 96.94 116 GLN A C 1
ATOM 924 O O . GLN A 1 116 ? -28.764 -5.114 61.036 1.00 96.94 116 GLN A O 1
ATOM 929 N N . LYS A 1 117 ? -30.203 -6.801 61.438 1.00 96.69 117 LYS A N 1
ATOM 930 C CA . LYS A 1 117 ? -29.656 -7.704 60.410 1.00 96.69 117 LYS A CA 1
ATOM 931 C C . LYS A 1 117 ? -29.780 -7.093 59.015 1.00 96.69 117 LYS A C 1
ATOM 933 O O . LYS A 1 117 ? -28.789 -7.042 58.290 1.00 96.69 117 LYS A O 1
ATOM 938 N N . LEU A 1 118 ? -30.946 -6.548 58.669 1.00 96.44 118 LEU A N 1
ATOM 939 C CA . LEU A 1 118 ? -31.172 -5.881 57.385 1.00 96.44 118 LEU A CA 1
ATOM 940 C C . LEU A 1 118 ? -30.256 -4.664 57.192 1.00 96.44 118 LEU A C 1
ATOM 942 O O . LEU A 1 118 ? -29.682 -4.492 56.116 1.00 96.44 118 LEU A O 1
ATOM 946 N N . GLN A 1 119 ? -30.054 -3.844 58.227 1.00 96.88 119 GLN A N 1
ATOM 947 C CA . GLN A 1 119 ? -29.125 -2.710 58.168 1.00 96.88 119 GLN A CA 1
ATOM 948 C C . GLN A 1 119 ? -27.671 -3.158 57.965 1.00 96.88 119 GLN A C 1
ATOM 950 O O . GLN A 1 119 ? -26.936 -2.538 57.185 1.00 96.88 119 GLN A O 1
ATOM 955 N N . ALA A 1 120 ? -27.254 -4.245 58.621 1.00 97.00 120 ALA A N 1
ATOM 956 C CA . ALA A 1 120 ? -25.930 -4.827 58.437 1.00 97.00 120 ALA A CA 1
ATOM 957 C C . ALA A 1 120 ? -25.745 -5.367 57.008 1.00 97.00 120 ALA A C 1
ATOM 959 O O . ALA A 1 120 ? -24.760 -5.022 56.350 1.00 97.00 120 ALA A O 1
ATOM 960 N N . SER A 1 121 ? -26.719 -6.123 56.491 1.00 97.00 121 SER A N 1
ATOM 961 C CA . SER A 1 121 ? -26.713 -6.635 55.115 1.00 97.00 121 SER A CA 1
ATOM 962 C C . SER A 1 121 ? -26.682 -5.510 54.081 1.00 97.00 121 SER A C 1
ATOM 964 O O . SER A 1 121 ? -25.858 -5.546 53.170 1.00 97.00 121 SER A O 1
ATOM 966 N N . LEU A 1 122 ? -27.493 -4.462 54.251 1.00 97.88 122 LEU A N 1
ATOM 967 C CA . LEU A 1 122 ? -27.496 -3.305 53.351 1.00 97.88 122 LEU A CA 1
ATOM 968 C C . LEU A 1 122 ? -26.146 -2.574 53.361 1.00 97.88 122 LEU A C 1
ATOM 970 O O . LEU A 1 122 ? -25.658 -2.122 52.324 1.00 97.88 122 LEU A O 1
ATOM 974 N N . THR A 1 123 ? -25.520 -2.450 54.532 1.00 97.56 123 THR A N 1
ATOM 975 C CA . THR A 1 123 ? -24.194 -1.831 54.660 1.00 97.56 123 THR A CA 1
ATOM 976 C C . THR A 1 123 ? -23.122 -2.673 53.970 1.00 97.56 123 THR A C 1
ATOM 978 O O . THR A 1 123 ? -22.267 -2.127 53.269 1.00 97.56 123 THR A O 1
ATOM 981 N N . GLN A 1 124 ? -23.178 -3.998 54.124 1.00 97.69 124 GLN A N 1
ATOM 982 C CA . GLN A 1 124 ? -22.288 -4.925 53.430 1.00 97.69 124 GLN A CA 1
ATOM 983 C C . GLN A 1 124 ? -22.474 -4.851 51.909 1.00 97.69 124 GLN A C 1
ATOM 985 O O . GLN A 1 124 ? -21.488 -4.736 51.182 1.00 97.69 124 GLN A O 1
ATOM 990 N N . GLU A 1 125 ? -23.715 -4.841 51.423 1.00 97.38 125 GLU A N 1
ATOM 991 C CA . GLU A 1 125 ? -24.016 -4.730 49.995 1.00 97.38 125 GLU A CA 1
ATOM 992 C C . GLU A 1 125 ? -23.482 -3.417 49.406 1.00 97.38 125 GLU A C 1
ATOM 994 O O . GLU A 1 125 ? -22.832 -3.423 48.360 1.00 97.38 125 GLU A O 1
ATOM 999 N N . LYS A 1 126 ? -23.676 -2.286 50.098 1.00 97.69 126 LYS A N 1
ATOM 1000 C CA . LYS A 1 126 ? -23.126 -0.989 49.670 1.00 97.69 126 LYS A CA 1
ATOM 1001 C C . LYS A 1 126 ? -21.604 -1.030 49.535 1.00 97.69 126 LYS A C 1
ATOM 1003 O O . LYS A 1 126 ? -21.075 -0.512 48.555 1.00 97.69 126 LYS A O 1
ATOM 1008 N N . ARG A 1 127 ? -20.897 -1.668 50.477 1.00 96.81 127 ARG A N 1
ATOM 1009 C CA . ARG A 1 127 ? -19.434 -1.837 50.398 1.00 96.81 127 ARG A CA 1
ATOM 1010 C C . ARG A 1 127 ? -19.024 -2.666 49.184 1.00 96.81 127 ARG A C 1
ATOM 1012 O O . ARG A 1 127 ? -18.104 -2.269 48.476 1.00 96.81 127 ARG A O 1
ATOM 1019 N N . LEU A 1 128 ? -19.724 -3.770 48.921 1.00 97.12 128 LEU A N 1
ATOM 1020 C CA . LEU A 1 128 ? -19.459 -4.615 47.754 1.00 97.12 128 LEU A CA 1
ATOM 1021 C C . LEU A 1 128 ? -19.706 -3.866 46.441 1.00 97.12 128 LEU A C 1
ATOM 1023 O O . LEU A 1 128 ? -18.880 -3.953 45.538 1.00 97.12 128 LEU A O 1
ATOM 1027 N N . ARG A 1 129 ? -20.784 -3.076 46.344 1.00 95.62 129 ARG A N 1
ATOM 1028 C CA . ARG A 1 129 ? -21.047 -2.245 45.158 1.00 95.62 129 ARG A CA 1
ATOM 1029 C C . ARG A 1 129 ? -19.937 -1.225 44.920 1.00 95.62 129 ARG A C 1
ATOM 1031 O O . ARG A 1 129 ? -19.486 -1.109 43.790 1.00 95.62 129 ARG A O 1
ATOM 1038 N N . VAL A 1 130 ? -19.460 -0.543 45.966 1.00 96.38 130 VAL A N 1
ATOM 1039 C CA . VAL A 1 130 ? -18.335 0.404 45.847 1.00 96.38 130 VAL A CA 1
ATOM 1040 C C . VAL A 1 130 ? -17.064 -0.306 45.373 1.00 96.38 130 VAL A C 1
ATOM 1042 O O . VAL A 1 130 ? -16.397 0.181 44.466 1.00 96.38 130 VAL A O 1
ATOM 1045 N N . GLN A 1 131 ? -16.748 -1.480 45.929 1.00 95.44 131 GLN A N 1
ATOM 1046 C CA . GLN A 1 131 ? -15.592 -2.272 45.493 1.00 95.44 131 GLN A CA 1
ATOM 1047 C C . GLN A 1 131 ? -15.711 -2.710 44.026 1.00 95.44 131 GLN A C 1
ATOM 1049 O O . GLN A 1 131 ? -14.739 -2.620 43.273 1.00 95.44 131 GLN A O 1
ATOM 1054 N N . GLN A 1 132 ? -16.903 -3.142 43.603 1.00 95.62 132 GLN A N 1
ATOM 1055 C CA . GLN A 1 132 ? -17.174 -3.499 42.211 1.00 95.62 132 GLN A CA 1
ATOM 1056 C C . GLN A 1 132 ? -17.015 -2.292 41.285 1.00 95.62 132 GLN A C 1
ATOM 1058 O O . GLN A 1 132 ? -16.325 -2.410 40.277 1.00 95.62 132 GLN A O 1
ATOM 1063 N N . THR A 1 133 ? -17.568 -1.126 41.638 1.00 94.81 133 THR A N 1
ATOM 1064 C CA . THR A 1 133 ? -17.427 0.083 40.813 1.00 94.81 133 THR A CA 1
ATOM 1065 C C . THR A 1 133 ? -15.968 0.503 40.681 1.00 94.81 133 THR A C 1
ATOM 1067 O O . THR A 1 133 ? -15.505 0.724 39.564 1.00 94.81 133 THR A O 1
ATOM 1070 N N . THR A 1 134 ? -15.196 0.496 41.773 1.00 95.19 134 THR A N 1
ATOM 1071 C CA . THR A 1 134 ? -13.768 0.848 41.712 1.00 95.19 134 THR A CA 1
ATOM 1072 C C . THR A 1 134 ? -12.961 -0.145 40.874 1.00 95.19 134 THR A C 1
ATOM 1074 O O . THR A 1 134 ? -12.087 0.258 40.111 1.00 95.19 134 THR A O 1
ATOM 1077 N N . ALA A 1 135 ? -13.277 -1.444 40.952 1.00 95.31 135 ALA A N 1
ATOM 1078 C CA . ALA A 1 135 ? -12.621 -2.459 40.130 1.00 95.31 135 ALA A CA 1
ATOM 1079 C C . ALA A 1 135 ? -12.960 -2.296 38.636 1.00 95.31 135 ALA A C 1
ATOM 1081 O O . ALA A 1 135 ? -12.089 -2.456 37.776 1.00 95.31 135 ALA A O 1
ATOM 1082 N N . THR A 1 136 ? -14.209 -1.937 38.313 1.00 96.50 136 THR A N 1
ATOM 1083 C CA . THR A 1 136 ? -14.610 -1.653 36.927 1.00 96.50 136 THR A CA 1
ATOM 1084 C C . THR A 1 136 ? -13.964 -0.381 36.384 1.00 96.50 136 THR A C 1
ATOM 1086 O O . THR A 1 136 ? -13.532 -0.373 35.234 1.00 96.50 136 THR A O 1
ATOM 1089 N N . GLU A 1 137 ? -13.836 0.670 37.198 1.00 96.44 137 GLU A N 1
ATOM 1090 C CA . GLU A 1 137 ? -13.173 1.918 36.803 1.00 96.44 137 GLU A CA 1
ATOM 1091 C C . GLU A 1 137 ? -11.691 1.693 36.490 1.00 96.44 137 GLU A C 1
ATOM 1093 O O . GLU A 1 137 ? -11.209 2.159 35.455 1.00 96.44 137 GLU A O 1
ATOM 1098 N N . GLU A 1 138 ? -10.987 0.919 37.320 1.00 97.62 138 GLU A N 1
ATOM 1099 C CA . GLU A 1 138 ? -9.583 0.588 37.068 1.00 97.62 138 GLU A CA 1
ATOM 1100 C C . GLU A 1 138 ? -9.423 -0.281 35.812 1.00 97.62 138 GLU A C 1
ATOM 1102 O O . GLU A 1 138 ? -8.544 -0.031 34.989 1.00 97.62 138 GLU A O 1
ATOM 1107 N N . SER A 1 139 ? -10.332 -1.234 35.585 1.00 97.31 139 SER A N 1
ATOM 1108 C CA . SER A 1 139 ? -10.337 -2.038 34.354 1.00 97.31 139 SER A CA 1
ATOM 1109 C C . SER A 1 139 ? -10.538 -1.170 33.104 1.00 97.31 139 SER A C 1
ATOM 1111 O O . SER A 1 139 ? -9.829 -1.330 32.112 1.00 97.31 139 SER A O 1
ATOM 1113 N N . ILE A 1 140 ? -11.463 -0.201 33.149 1.00 96.69 140 ILE A N 1
ATOM 1114 C CA . ILE A 1 140 ? -11.683 0.756 32.051 1.00 96.69 140 ILE A CA 1
ATOM 1115 C C . ILE A 1 140 ? -10.437 1.616 31.824 1.00 96.69 140 ILE A C 1
ATOM 1117 O O . ILE A 1 140 ? -10.083 1.900 30.679 1.00 96.69 140 ILE A O 1
ATOM 1121 N N . ARG A 1 141 ? -9.765 2.039 32.897 1.00 98.12 141 ARG A N 1
ATOM 1122 C CA . ARG A 1 141 ? -8.537 2.830 32.809 1.00 98.12 141 ARG A CA 1
ATOM 1123 C C . ARG A 1 141 ? -7.408 2.052 32.130 1.00 98.12 141 ARG A C 1
ATOM 1125 O O . ARG A 1 141 ? -6.757 2.614 31.251 1.00 98.12 141 ARG A O 1
ATOM 1132 N N . ILE A 1 142 ? -7.212 0.784 32.492 1.00 97.94 142 ILE A N 1
ATOM 1133 C CA . ILE A 1 142 ? -6.216 -0.100 31.867 1.00 97.94 142 ILE A CA 1
ATOM 1134 C C . ILE A 1 142 ? -6.529 -0.283 30.379 1.00 97.94 142 ILE A C 1
ATOM 1136 O O . ILE A 1 142 ? -5.669 -0.014 29.545 1.00 97.94 142 ILE A O 1
ATOM 1140 N N . LEU A 1 143 ? -7.774 -0.625 30.032 1.00 97.12 143 LEU A N 1
ATOM 1141 C CA . LEU A 1 143 ? -8.183 -0.816 28.634 1.00 97.12 143 LEU A CA 1
ATOM 1142 C C . LEU A 1 143 ? -7.990 0.446 27.781 1.00 97.12 143 LEU A C 1
ATOM 1144 O O . LEU A 1 143 ? -7.604 0.357 26.618 1.00 97.12 143 LEU A O 1
ATOM 1148 N N . ARG A 1 144 ? -8.235 1.637 28.344 1.00 97.88 144 ARG A N 1
ATOM 1149 C CA . ARG A 1 144 ? -7.960 2.906 27.650 1.00 97.88 144 ARG A CA 1
ATOM 1150 C C . ARG A 1 144 ? -6.465 3.107 27.414 1.00 97.88 144 ARG A C 1
ATOM 1152 O O . ARG A 1 144 ? -6.087 3.462 26.305 1.00 97.88 144 ARG A O 1
ATOM 1159 N N . ALA A 1 145 ? -5.626 2.833 28.412 1.00 98.00 145 ALA A N 1
ATOM 1160 C CA . ALA A 1 145 ? -4.176 2.939 28.265 1.00 98.00 145 ALA A CA 1
ATOM 1161 C C . ALA A 1 145 ? -3.626 1.954 27.215 1.00 98.00 145 ALA A C 1
ATOM 1163 O O . ALA A 1 145 ? -2.793 2.336 26.395 1.00 98.00 145 ALA A O 1
ATOM 1164 N N . GLU A 1 146 ? -4.125 0.715 27.195 1.00 98.19 146 GLU A N 1
ATOM 1165 C CA . GLU A 1 146 ? -3.779 -0.281 26.172 1.00 98.19 146 GLU A CA 1
ATOM 1166 C C . GLU A 1 146 ? -4.239 0.151 24.774 1.00 98.19 146 GLU A C 1
ATOM 1168 O O . GLU A 1 146 ? -3.483 0.034 23.810 1.00 98.19 146 GLU A O 1
ATOM 1173 N N . SER A 1 147 ? -5.450 0.706 24.661 1.00 97.62 147 SER A N 1
ATOM 1174 C CA . SER A 1 147 ? -5.969 1.254 23.404 1.00 97.62 147 SER A CA 1
ATOM 1175 C C . SER A 1 147 ? -5.114 2.414 22.888 1.00 97.62 147 SER A C 1
ATOM 1177 O O . SER A 1 147 ? -4.808 2.469 21.696 1.00 97.62 147 SER A O 1
ATOM 1179 N N . ASP A 1 148 ? -4.706 3.332 23.766 1.00 98.25 148 ASP A N 1
ATOM 1180 C CA . ASP A 1 148 ? -3.852 4.465 23.403 1.00 98.25 148 ASP A CA 1
ATOM 1181 C C . ASP A 1 148 ? -2.471 3.992 22.926 1.00 98.25 148 ASP A C 1
ATOM 1183 O O . ASP A 1 148 ? -1.929 4.519 21.950 1.00 98.25 148 ASP A O 1
ATOM 1187 N N . GLU A 1 149 ? -1.900 2.978 23.579 1.00 98.44 149 GLU A N 1
ATOM 1188 C CA . GLU A 1 149 ? -0.619 2.392 23.182 1.00 98.44 149 GLU A CA 1
ATOM 1189 C C . GLU A 1 149 ? -0.717 1.668 21.832 1.00 98.44 149 GLU A C 1
ATOM 1191 O O . GLU A 1 149 ? 0.105 1.897 20.942 1.00 98.44 149 GLU A O 1
ATOM 1196 N N . ALA A 1 150 ? -1.771 0.876 21.621 1.00 97.19 150 ALA A N 1
ATOM 1197 C CA . ALA A 1 150 ? -2.039 0.242 20.333 1.00 97.19 150 ALA A CA 1
ATOM 1198 C C . ALA A 1 150 ? -2.196 1.282 19.209 1.00 97.19 150 ALA A C 1
ATOM 1200 O O . ALA A 1 150 ? -1.677 1.102 18.103 1.00 97.19 150 ALA A O 1
ATOM 1201 N N . GLN A 1 151 ? -2.853 2.412 19.489 1.00 97.94 151 GLN A N 1
ATOM 1202 C CA . GLN A 1 151 ? -3.014 3.490 18.519 1.00 97.94 151 GLN A CA 1
ATOM 1203 C C . GLN A 1 151 ? -1.686 4.186 18.184 1.00 97.94 151 GLN A C 1
ATOM 1205 O O . GLN A 1 151 ? -1.443 4.509 17.017 1.00 97.94 151 GLN A O 1
ATOM 1210 N N . LYS A 1 152 ? -0.792 4.367 19.164 1.00 98.50 152 LYS A N 1
ATOM 1211 C CA . LYS A 1 152 ? 0.570 4.867 18.912 1.00 98.50 152 LYS A CA 1
ATOM 1212 C C . LYS A 1 152 ? 1.364 3.911 18.028 1.00 98.50 152 LYS A C 1
ATOM 1214 O O . LYS A 1 152 ? 1.982 4.362 17.066 1.00 98.50 152 L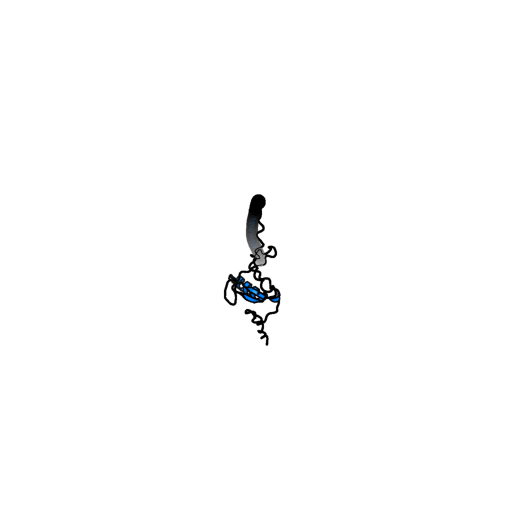YS A O 1
ATOM 1219 N N . GLN A 1 153 ? 1.315 2.609 18.304 1.00 98.00 153 GLN A N 1
ATOM 1220 C CA . GLN A 1 153 ? 2.001 1.596 17.493 1.00 98.00 153 GLN A CA 1
ATOM 1221 C C . GLN A 1 153 ? 1.471 1.560 16.056 1.00 98.00 153 GLN A C 1
ATOM 1223 O O . GLN A 1 153 ? 2.252 1.518 15.104 1.00 98.00 153 GLN A O 1
ATOM 1228 N N . TYR A 1 154 ? 0.151 1.653 15.880 1.00 97.88 154 TYR A N 1
ATOM 1229 C CA . TYR A 1 154 ? -0.460 1.763 14.557 1.00 97.88 154 TYR A CA 1
ATOM 1230 C C . TYR A 1 154 ? 0.041 2.999 13.799 1.00 97.88 154 TYR A C 1
ATOM 1232 O O . TYR A 1 154 ? 0.421 2.898 12.632 1.00 97.88 154 TYR A O 1
ATOM 1240 N N . GLN A 1 155 ? 0.099 4.158 14.462 1.00 97.69 155 GLN A N 1
ATOM 1241 C CA . GLN A 1 155 ? 0.585 5.387 13.841 1.00 97.69 155 GLN A CA 1
ATOM 1242 C C . GLN A 1 155 ? 2.070 5.285 13.454 1.00 97.69 155 GLN A C 1
ATOM 1244 O O . GLN A 1 155 ? 2.429 5.641 12.334 1.00 97.69 155 GLN A O 1
ATOM 1249 N N . GLN A 1 156 ? 2.913 4.706 14.315 1.00 98.00 156 GLN A N 1
ATOM 1250 C CA . GLN A 1 156 ? 4.321 4.436 13.997 1.00 98.00 156 GLN A CA 1
ATOM 1251 C C . GLN A 1 156 ? 4.472 3.506 12.785 1.00 98.00 156 GLN A C 1
ATOM 1253 O O . GLN A 1 156 ? 5.280 3.771 11.894 1.00 98.00 156 GLN A O 1
ATOM 1258 N N . SER A 1 157 ? 3.674 2.437 12.716 1.00 97.44 157 SER A N 1
ATOM 1259 C CA . SER A 1 157 ? 3.676 1.511 11.578 1.00 97.44 157 SER A CA 1
A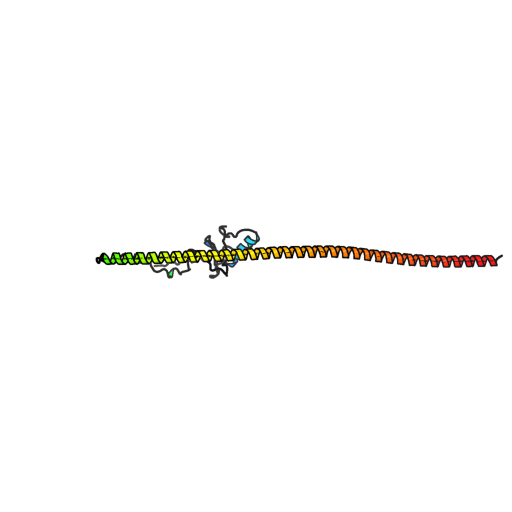TOM 1260 C C . SER A 1 157 ? 3.252 2.206 10.279 1.00 97.44 157 SER A C 1
ATOM 1262 O O . SER A 1 157 ? 3.901 2.046 9.242 1.00 97.44 157 SER A O 1
ATOM 1264 N N . LYS A 1 158 ? 2.213 3.047 10.344 1.00 97.62 158 LYS A N 1
ATOM 1265 C CA . LYS A 1 158 ? 1.732 3.854 9.217 1.00 97.62 158 LYS A CA 1
ATOM 1266 C C . LYS A 1 158 ? 2.805 4.815 8.700 1.00 97.62 158 LYS A C 1
ATOM 1268 O O . LYS A 1 158 ? 3.005 4.909 7.488 1.00 97.62 158 LYS A O 1
ATOM 1273 N N . ASP A 1 159 ? 3.513 5.493 9.597 1.00 96.94 159 ASP A N 1
ATOM 1274 C CA . ASP A 1 159 ? 4.595 6.409 9.228 1.00 96.94 159 ASP A CA 1
ATOM 1275 C C . ASP A 1 159 ? 5.785 5.654 8.614 1.00 96.94 159 ASP A C 1
ATOM 1277 O O . ASP A 1 159 ? 6.345 6.093 7.603 1.00 96.94 159 ASP A O 1
ATOM 1281 N N . GLY A 1 160 ? 6.106 4.469 9.147 1.00 97.31 160 GLY A N 1
ATOM 1282 C CA . GLY A 1 160 ? 7.098 3.558 8.571 1.00 97.31 160 GLY A CA 1
ATOM 1283 C C . GLY A 1 160 ? 6.739 3.114 7.149 1.00 97.31 160 GLY A C 1
ATOM 1284 O O . GLY A 1 160 ? 7.585 3.158 6.253 1.00 97.31 160 GLY A O 1
ATOM 1285 N N . PHE A 1 161 ? 5.472 2.770 6.897 1.00 97.56 161 PHE A N 1
ATOM 1286 C CA . PHE A 1 161 ? 4.993 2.428 5.555 1.00 97.56 161 PHE A CA 1
ATOM 1287 C C . PHE A 1 161 ? 5.110 3.614 4.586 1.00 97.56 161 PHE A C 1
ATOM 1289 O O . PHE A 1 161 ? 5.630 3.466 3.479 1.00 97.56 161 PHE A O 1
ATOM 1296 N N . ALA A 1 162 ? 4.712 4.815 5.013 1.00 96.56 162 ALA A N 1
ATOM 1297 C CA . ALA A 1 162 ? 4.842 6.026 4.203 1.00 96.56 162 ALA A CA 1
ATOM 1298 C C . ALA A 1 162 ? 6.311 6.376 3.889 1.00 96.56 162 ALA A C 1
ATOM 1300 O O . ALA A 1 162 ? 6.623 6.912 2.822 1.00 96.56 162 ALA A O 1
ATOM 1301 N N . GLN A 1 163 ? 7.243 6.089 4.802 1.00 98.31 163 GLN A N 1
ATOM 1302 C CA . GLN A 1 163 ? 8.676 6.244 4.551 1.00 98.31 163 GLN A CA 1
ATOM 1303 C C . GLN A 1 163 ? 9.194 5.214 3.538 1.00 98.31 163 GLN A C 1
ATOM 1305 O O . GLN A 1 163 ? 9.910 5.588 2.607 1.00 98.31 163 GLN A O 1
ATOM 1310 N N . ALA A 1 164 ? 8.805 3.945 3.678 1.00 97.50 164 ALA A N 1
ATOM 1311 C CA . ALA A 1 164 ? 9.171 2.891 2.735 1.00 97.50 164 ALA A CA 1
ATOM 1312 C C . ALA A 1 164 ? 8.656 3.194 1.317 1.00 97.50 164 ALA A C 1
ATOM 1314 O O . ALA A 1 164 ? 9.399 3.055 0.345 1.00 97.50 164 ALA A O 1
ATOM 1315 N N . GLN A 1 165 ? 7.424 3.694 1.193 1.00 98.00 165 GLN A N 1
ATOM 1316 C CA . GLN A 1 165 ? 6.855 4.093 -0.093 1.00 98.00 165 GLN A CA 1
ATOM 1317 C C . GLN A 1 165 ? 7.659 5.224 -0.755 1.00 98.00 165 GLN A C 1
ATOM 1319 O O . GLN A 1 165 ? 8.022 5.111 -1.926 1.00 98.00 165 GLN A O 1
ATOM 1324 N N . ARG A 1 166 ? 8.031 6.266 0.003 1.00 98.44 166 ARG A N 1
ATOM 1325 C CA . ARG A 1 166 ? 8.905 7.347 -0.495 1.00 98.44 166 ARG A CA 1
ATOM 1326 C C . ARG A 1 166 ? 10.267 6.829 -0.961 1.00 98.44 166 ARG A C 1
ATOM 1328 O O . ARG A 1 166 ? 10.792 7.294 -1.970 1.00 98.44 166 ARG A O 1
ATOM 1335 N N . TYR A 1 167 ? 10.837 5.852 -0.256 1.00 98.25 167 TYR A N 1
ATOM 1336 C CA . TYR A 1 167 ? 12.093 5.226 -0.667 1.00 98.25 167 TYR A CA 1
ATOM 1337 C C . TYR A 1 167 ? 11.957 4.485 -2.007 1.00 98.25 167 TYR A C 1
ATOM 1339 O O . TYR A 1 167 ? 12.801 4.658 -2.887 1.00 98.25 167 TYR A O 1
ATOM 1347 N N . ILE A 1 168 ? 10.878 3.719 -2.202 1.00 97.69 168 ILE A N 1
ATOM 1348 C CA . ILE A 1 168 ? 10.596 3.030 -3.474 1.00 97.69 168 ILE A CA 1
ATOM 1349 C C . ILE A 1 168 ? 10.451 4.038 -4.621 1.00 97.69 168 ILE A C 1
ATOM 1351 O O . ILE A 1 168 ? 11.024 3.847 -5.694 1.00 97.69 168 ILE A O 1
ATOM 1355 N N . GLU A 1 169 ? 9.734 5.140 -4.400 1.00 98.06 169 GLU A N 1
ATOM 1356 C CA . GLU A 1 169 ? 9.568 6.199 -5.401 1.00 98.06 169 GLU A CA 1
ATOM 1357 C C . GLU A 1 169 ? 10.906 6.836 -5.805 1.00 98.06 169 GLU A C 1
ATOM 1359 O O . GLU A 1 169 ? 11.155 7.034 -6.999 1.00 98.06 169 GLU A O 1
ATOM 1364 N N . LEU A 1 170 ? 11.795 7.089 -4.836 1.00 98.50 170 LEU A N 1
ATOM 1365 C CA . LEU A 1 170 ? 13.152 7.579 -5.089 1.00 98.50 170 LEU A CA 1
ATOM 1366 C C . LEU A 1 170 ? 13.985 6.572 -5.892 1.00 98.50 170 LEU A C 1
ATOM 1368 O O . LEU A 1 170 ? 14.644 6.959 -6.858 1.00 98.50 170 LEU A O 1
ATOM 1372 N N . GLN A 1 171 ? 13.921 5.282 -5.552 1.00 98.19 171 GLN A N 1
ATOM 1373 C CA . GLN A 1 171 ? 14.607 4.228 -6.307 1.00 98.19 171 GLN A CA 1
ATOM 1374 C C . GLN A 1 171 ? 14.094 4.146 -7.749 1.00 98.19 171 GLN A C 1
ATOM 1376 O O . GLN A 1 171 ? 14.881 4.095 -8.693 1.00 98.19 171 GLN A O 1
ATOM 1381 N N . HIS A 1 172 ? 12.779 4.220 -7.954 1.00 97.88 172 HIS A N 1
ATOM 1382 C CA . HIS A 1 172 ? 12.199 4.262 -9.294 1.00 97.88 172 HIS A CA 1
ATOM 1383 C C . HIS A 1 172 ? 12.625 5.509 -10.077 1.00 97.88 172 HIS A C 1
ATOM 1385 O O . HIS A 1 172 ? 12.904 5.412 -11.272 1.00 97.88 172 HIS A O 1
ATOM 1391 N N . ALA A 1 173 ? 12.692 6.676 -9.433 1.00 97.88 173 ALA A N 1
ATOM 1392 C CA . ALA A 1 173 ? 13.193 7.892 -10.068 1.00 97.88 173 ALA A CA 1
ATOM 1393 C C . ALA A 1 173 ? 14.661 7.745 -10.492 1.00 97.88 173 ALA A C 1
ATOM 1395 O O . ALA A 1 173 ? 15.004 8.090 -11.625 1.00 97.88 173 ALA A O 1
ATOM 1396 N N . HIS A 1 174 ? 15.497 7.163 -9.630 1.00 98.25 174 HIS A N 1
ATOM 1397 C CA . HIS A 1 174 ? 16.890 6.872 -9.944 1.00 98.25 174 HIS A CA 1
ATOM 1398 C C . HIS A 1 174 ? 17.014 5.912 -11.134 1.00 98.25 174 HIS A C 1
ATOM 1400 O O . HIS A 1 174 ? 17.694 6.230 -12.106 1.00 98.25 174 HIS A O 1
ATOM 1406 N N . LEU A 1 175 ? 16.282 4.793 -11.128 1.00 98.38 175 LEU A N 1
ATOM 1407 C CA . LEU A 1 175 ? 16.288 3.829 -12.233 1.00 98.38 175 LEU A CA 1
ATOM 1408 C C . LEU A 1 175 ? 15.826 4.446 -13.559 1.00 98.38 175 LEU A C 1
ATOM 1410 O O . LEU A 1 175 ? 16.418 4.163 -14.601 1.00 98.38 175 LEU A O 1
ATOM 1414 N N . ARG A 1 176 ? 14.801 5.312 -13.543 1.00 98.38 176 ARG A N 1
ATOM 1415 C CA . ARG A 1 176 ? 14.365 6.048 -14.744 1.00 98.38 176 ARG A CA 1
ATOM 1416 C C . ARG A 1 176 ? 15.465 6.960 -15.280 1.00 98.38 176 ARG A C 1
ATOM 1418 O O . ARG A 1 176 ? 15.698 6.960 -16.486 1.00 98.38 176 ARG A O 1
ATOM 1425 N N . SER A 1 177 ? 16.144 7.691 -14.396 1.00 98.25 177 SER A N 1
ATOM 1426 C CA . SER A 1 177 ? 17.270 8.556 -14.762 1.00 98.25 177 SER A CA 1
ATOM 1427 C C . SER A 1 177 ? 18.417 7.747 -15.374 1.00 98.25 177 SER A C 1
ATOM 1429 O O . SER A 1 177 ? 18.838 8.015 -16.496 1.00 98.25 177 SER A O 1
ATOM 1431 N N . THR A 1 178 ? 18.840 6.669 -14.708 1.00 98.12 178 THR A N 1
ATOM 1432 C CA . THR A 1 178 ? 19.899 5.775 -15.198 1.00 98.12 178 THR A CA 1
ATOM 1433 C C . THR A 1 178 ? 19.545 5.155 -16.549 1.00 98.12 178 THR A C 1
ATOM 1435 O O . THR A 1 178 ? 20.389 5.090 -17.441 1.00 98.12 178 THR A O 1
ATOM 1438 N N . ARG A 1 179 ? 18.286 4.743 -16.749 1.00 98.50 179 ARG A N 1
ATOM 1439 C CA . ARG A 1 179 ? 17.810 4.218 -18.037 1.00 98.50 179 ARG A CA 1
ATOM 1440 C C . ARG A 1 179 ? 17.847 5.274 -19.141 1.00 98.50 179 ARG A C 1
ATOM 1442 O O . ARG A 1 179 ? 18.204 4.937 -20.266 1.00 98.50 179 ARG A O 1
ATOM 1449 N N . ALA A 1 180 ? 17.492 6.521 -18.836 1.00 98.12 180 ALA A N 1
ATOM 1450 C CA . ALA A 1 180 ? 17.585 7.620 -19.791 1.00 98.12 180 ALA A CA 1
ATOM 1451 C C . ALA A 1 180 ? 19.045 7.866 -20.202 1.00 98.12 180 ALA A C 1
ATOM 1453 O O . ALA A 1 180 ? 19.330 7.898 -21.396 1.00 98.12 180 ALA A O 1
ATOM 1454 N N . SER A 1 181 ? 19.971 7.916 -19.240 1.00 98.19 181 SER A N 1
ATOM 1455 C CA . SER A 1 181 ? 21.408 8.054 -19.517 1.00 98.19 181 SER A CA 1
ATOM 1456 C C . SER A 1 181 ? 21.972 6.882 -20.324 1.00 98.19 181 SER A C 1
ATOM 1458 O O . SER A 1 181 ? 22.782 7.074 -21.223 1.00 98.19 181 SER A O 1
ATOM 1460 N N . LEU A 1 182 ? 21.532 5.649 -20.054 1.00 98.38 182 LEU A N 1
ATOM 1461 C CA . LEU A 1 182 ? 21.927 4.494 -20.865 1.00 98.38 182 LEU A CA 1
ATOM 1462 C C . LEU A 1 182 ? 21.378 4.598 -22.297 1.00 98.38 182 LEU A C 1
ATOM 1464 O O . LEU A 1 182 ? 22.042 4.237 -23.266 1.00 98.38 182 LEU A O 1
ATOM 1468 N N . HIS A 1 183 ? 20.157 5.104 -22.458 1.00 97.56 183 HIS A N 1
ATOM 1469 C CA . HIS A 1 183 ? 19.592 5.305 -23.784 1.00 97.56 183 HIS A CA 1
ATOM 1470 C C . HIS A 1 183 ? 20.377 6.356 -24.578 1.00 97.56 183 HIS A C 1
ATOM 1472 O O . HIS A 1 183 ? 20.696 6.120 -25.740 1.00 97.56 183 HIS A O 1
ATOM 1478 N N . THR A 1 184 ? 20.771 7.472 -23.960 1.00 98.00 184 THR A N 1
ATOM 1479 C CA . THR A 1 184 ? 21.582 8.484 -24.652 1.00 98.00 184 THR A CA 1
ATOM 1480 C C . THR A 1 184 ? 22.941 7.930 -25.072 1.00 98.00 184 THR A C 1
ATOM 1482 O O . THR A 1 184 ? 23.326 8.104 -26.227 1.00 98.00 184 THR A O 1
ATOM 1485 N N . THR A 1 185 ? 23.628 7.180 -24.202 1.00 97.75 185 THR A N 1
ATOM 1486 C CA . THR A 1 185 ? 24.933 6.584 -24.545 1.00 97.75 185 THR A CA 1
ATOM 1487 C C . THR A 1 185 ? 24.824 5.525 -25.641 1.00 97.75 185 THR A C 1
ATOM 1489 O O . THR A 1 185 ? 25.695 5.445 -26.504 1.00 97.75 185 THR A O 1
ATOM 1492 N N . THR A 1 186 ? 23.746 4.733 -25.669 1.00 97.94 186 THR A N 1
ATOM 1493 C CA . THR A 1 186 ? 23.513 3.763 -26.758 1.00 97.94 186 THR A CA 1
ATOM 1494 C C . THR A 1 186 ? 23.255 4.449 -28.100 1.00 97.94 186 THR A C 1
ATOM 1496 O O . THR A 1 186 ? 23.798 4.013 -29.115 1.00 97.94 186 THR A O 1
ATOM 1499 N N . VAL A 1 187 ? 22.498 5.551 -28.116 1.00 98.38 187 VAL A N 1
ATOM 1500 C CA . VAL A 1 187 ? 22.282 6.367 -29.323 1.00 98.38 187 VAL A CA 1
ATOM 1501 C C . VAL A 1 187 ? 23.592 6.995 -29.812 1.00 98.38 187 VAL A C 1
ATOM 1503 O O . VAL A 1 187 ? 23.865 6.984 -31.011 1.00 98.38 187 VAL A O 1
ATOM 1506 N N . GLU A 1 188 ? 24.423 7.524 -28.914 1.00 98.38 188 GLU A N 1
ATOM 1507 C CA . GLU A 1 188 ? 25.744 8.065 -29.265 1.00 98.38 188 GLU A CA 1
ATOM 1508 C C . GLU A 1 188 ? 26.685 6.989 -29.817 1.00 98.38 188 GLU A C 1
ATOM 1510 O O . GLU A 1 188 ? 27.341 7.209 -30.837 1.00 98.38 188 GLU A O 1
ATOM 1515 N N . ALA A 1 189 ? 26.711 5.805 -29.201 1.00 98.19 189 ALA A N 1
ATOM 1516 C CA . ALA A 1 189 ? 27.510 4.681 -29.677 1.00 98.19 189 ALA A CA 1
ATOM 1517 C C . ALA A 1 189 ? 27.099 4.241 -31.091 1.00 98.19 189 ALA A C 1
ATOM 1519 O O . ALA A 1 189 ? 27.961 3.941 -31.918 1.00 98.19 189 ALA A O 1
ATOM 1520 N N . GLU A 1 190 ? 25.800 4.240 -31.393 1.00 98.62 190 GLU A N 1
ATOM 1521 C CA . GLU A 1 190 ? 25.301 3.901 -32.725 1.00 98.62 190 GLU A CA 1
ATOM 1522 C C . GLU A 1 190 ? 25.679 4.963 -33.768 1.00 98.62 190 GLU A C 1
ATOM 1524 O O . GLU A 1 190 ? 26.142 4.619 -34.854 1.00 98.62 190 GLU A O 1
ATOM 1529 N N . LYS A 1 191 ? 25.603 6.256 -33.421 1.00 98.56 191 LYS A N 1
ATOM 1530 C CA . LYS A 1 191 ? 26.109 7.337 -34.289 1.00 98.56 191 LYS A CA 1
ATOM 1531 C C . LYS A 1 191 ? 27.599 7.173 -34.593 1.00 98.56 191 LYS A C 1
ATOM 1533 O O . LYS A 1 191 ? 28.015 7.364 -35.733 1.00 98.56 191 LYS A O 1
ATOM 1538 N N . LEU A 1 192 ? 28.406 6.801 -33.597 1.00 98.50 192 LEU A N 1
ATOM 1539 C CA . LEU A 1 192 ? 29.837 6.554 -33.792 1.00 98.50 192 LEU A CA 1
ATOM 1540 C C . LEU A 1 192 ? 30.099 5.351 -34.707 1.00 98.50 192 LEU A C 1
ATOM 1542 O O . LEU A 1 192 ? 31.020 5.407 -35.521 1.00 98.50 192 LEU A O 1
ATOM 1546 N N . ARG A 1 193 ? 29.292 4.284 -34.617 1.00 98.56 193 ARG A N 1
ATOM 1547 C CA . ARG A 1 193 ? 29.368 3.151 -35.557 1.00 98.56 193 ARG A CA 1
ATOM 1548 C C . ARG A 1 193 ? 29.055 3.590 -36.984 1.00 98.56 193 ARG A C 1
ATOM 1550 O O . ARG A 1 193 ? 29.855 3.325 -37.872 1.00 98.56 193 ARG A O 1
ATOM 1557 N N . GLN A 1 194 ? 27.970 4.339 -37.179 1.00 98.56 194 GLN A N 1
ATOM 1558 C CA . GLN A 1 194 ? 27.600 4.872 -38.493 1.00 98.56 194 GLN A CA 1
ATOM 1559 C C . GLN A 1 194 ? 28.703 5.756 -39.084 1.00 98.56 194 GLN A C 1
ATOM 1561 O O . GLN A 1 194 ? 29.064 5.599 -40.248 1.00 98.56 194 GLN A O 1
ATOM 1566 N N . LEU A 1 195 ? 29.284 6.652 -38.279 1.00 98.69 195 LEU A N 1
ATOM 1567 C CA . LEU A 1 195 ? 30.382 7.514 -38.717 1.00 98.69 195 LEU A CA 1
ATOM 1568 C C . LEU A 1 195 ? 31.628 6.700 -39.095 1.00 98.69 195 LEU A C 1
ATOM 1570 O O . LEU A 1 195 ? 32.289 6.996 -40.089 1.00 98.69 195 LEU A O 1
ATOM 1574 N N . LYS A 1 196 ? 31.947 5.658 -38.320 1.00 98.69 196 LYS A N 1
ATOM 1575 C CA . LYS A 1 196 ? 33.056 4.747 -38.618 1.00 98.69 196 LYS A CA 1
ATOM 1576 C C . LYS A 1 196 ? 32.846 4.031 -39.954 1.00 98.69 196 LYS A C 1
ATOM 1578 O O . LYS A 1 196 ? 33.787 3.946 -40.740 1.00 98.69 196 LYS A O 1
ATOM 1583 N N . ASP A 1 197 ? 31.636 3.547 -40.217 1.00 98.44 197 ASP A N 1
ATOM 1584 C CA . ASP A 1 197 ? 31.303 2.874 -41.473 1.00 98.44 197 ASP A CA 1
ATOM 1585 C C . ASP A 1 197 ? 31.366 3.845 -42.663 1.00 98.44 197 ASP A C 1
ATOM 1587 O O . ASP A 1 197 ? 31.933 3.510 -43.703 1.00 98.44 197 ASP A O 1
ATOM 1591 N N . GLN A 1 198 ? 30.893 5.084 -42.490 1.00 98.56 198 GLN A N 1
ATOM 1592 C CA . GLN A 1 198 ? 31.038 6.148 -43.492 1.00 98.56 198 GLN A CA 1
ATOM 1593 C C . GLN A 1 198 ? 32.507 6.460 -43.797 1.00 98.56 198 GLN A C 1
ATOM 1595 O O . GLN A 1 198 ? 32.887 6.557 -44.963 1.00 98.56 198 GLN A O 1
ATOM 1600 N N . LEU A 1 199 ? 33.346 6.588 -42.764 1.00 98.69 199 LEU A N 1
ATOM 1601 C CA . LEU A 1 199 ? 34.775 6.846 -42.933 1.00 98.69 199 LEU A CA 1
ATOM 1602 C C . LEU A 1 199 ? 35.470 5.690 -43.661 1.00 98.69 199 LEU A C 1
ATOM 1604 O O . LEU A 1 199 ? 36.333 5.925 -44.503 1.00 98.69 199 LEU A O 1
ATOM 1608 N N . LYS A 1 200 ? 35.075 4.447 -43.366 1.00 98.56 200 LYS A N 1
ATOM 1609 C CA . LYS A 1 200 ? 35.593 3.262 -44.051 1.00 98.56 200 LYS A CA 1
ATOM 1610 C C . LYS A 1 200 ? 35.261 3.289 -45.547 1.00 98.56 200 LYS A C 1
ATOM 1612 O O . LYS A 1 200 ? 36.165 3.107 -46.356 1.00 98.56 200 LYS A O 1
ATOM 1617 N N . LEU A 1 201 ? 34.009 3.577 -45.908 1.00 98.62 201 LEU A N 1
ATOM 1618 C CA . LEU A 1 201 ? 33.593 3.704 -47.311 1.00 98.62 201 LEU A CA 1
ATOM 1619 C C . LEU A 1 201 ? 34.334 4.843 -48.029 1.00 98.62 201 LEU A C 1
ATOM 1621 O O . LEU A 1 201 ? 34.779 4.672 -49.160 1.00 98.62 201 LEU A O 1
ATOM 1625 N N . ALA A 1 202 ? 34.515 5.989 -47.366 1.00 98.44 202 ALA A N 1
ATOM 1626 C CA . ALA A 1 202 ? 35.270 7.111 -47.922 1.00 98.44 202 ALA A CA 1
ATOM 1627 C C . ALA A 1 202 ? 36.749 6.758 -48.162 1.00 98.44 202 ALA A C 1
ATOM 1629 O O . ALA A 1 202 ? 37.331 7.167 -49.165 1.00 98.44 202 ALA A O 1
ATOM 1630 N N . LEU A 1 203 ? 37.357 5.977 -47.264 1.00 98.69 203 LEU A N 1
ATOM 1631 C CA . LEU A 1 203 ? 38.727 5.497 -47.425 1.00 98.69 203 LEU A CA 1
ATOM 1632 C C . LEU A 1 203 ? 38.853 4.525 -48.607 1.00 98.69 203 LEU A C 1
ATOM 1634 O O . LEU A 1 203 ? 39.810 4.612 -49.372 1.00 98.69 203 LEU A O 1
ATOM 1638 N N . GLU A 1 204 ? 37.891 3.615 -48.771 1.00 98.56 204 GLU A N 1
ATOM 1639 C CA . GLU A 1 204 ? 37.836 2.691 -49.910 1.00 98.56 204 GLU A CA 1
ATOM 1640 C C . GLU A 1 204 ? 37.701 3.446 -51.246 1.00 98.56 204 GLU A C 1
ATOM 1642 O O . GLU A 1 204 ? 38.435 3.145 -52.188 1.00 98.56 204 GLU A O 1
ATOM 1647 N N . ASP A 1 205 ? 36.851 4.477 -51.310 1.00 98.56 205 ASP A N 1
ATOM 1648 C CA . ASP A 1 205 ? 36.701 5.354 -52.483 1.00 98.56 205 ASP A CA 1
ATOM 1649 C C . ASP A 1 205 ? 37.985 6.139 -52.803 1.00 98.56 205 ASP A C 1
ATOM 1651 O O . ASP A 1 205 ? 38.408 6.200 -53.959 1.00 98.56 205 ASP A O 1
ATOM 1655 N N . LEU A 1 206 ? 38.659 6.698 -51.791 1.00 98.56 206 LEU A N 1
ATOM 1656 C CA . LEU A 1 206 ? 39.946 7.379 -51.981 1.00 98.56 206 LEU A CA 1
ATOM 1657 C C . LEU A 1 206 ? 41.032 6.427 -52.486 1.00 98.56 206 LEU A C 1
ATOM 1659 O O . LEU A 1 206 ? 41.767 6.776 -53.408 1.00 98.56 206 LEU A O 1
ATOM 1663 N N . ASN A 1 207 ? 41.117 5.221 -51.923 1.00 98.38 207 ASN A N 1
ATOM 1664 C CA . ASN A 1 207 ? 42.065 4.206 -52.379 1.00 98.38 207 ASN A CA 1
ATOM 1665 C C . ASN A 1 207 ? 41.794 3.804 -53.832 1.00 98.38 207 ASN A C 1
ATOM 1667 O O . ASN A 1 207 ? 42.730 3.679 -54.622 1.00 98.38 207 ASN A O 1
ATOM 1671 N N . TYR A 1 208 ? 40.520 3.650 -54.201 1.00 98.50 208 TYR A N 1
ATOM 1672 C CA . TYR A 1 208 ? 40.122 3.394 -55.580 1.00 98.50 208 TYR A CA 1
ATOM 1673 C C . TYR A 1 208 ? 40.542 4.539 -56.512 1.00 98.50 208 TYR A C 1
ATOM 1675 O O . TYR A 1 208 ? 41.192 4.295 -57.527 1.00 98.50 208 TYR A O 1
ATOM 1683 N N . LYS A 1 209 ? 40.254 5.794 -56.145 1.00 98.25 209 LYS A N 1
ATOM 1684 C CA . LYS A 1 209 ? 40.651 6.979 -56.922 1.00 98.25 209 LYS A CA 1
ATOM 1685 C C . LYS A 1 209 ? 42.165 7.083 -57.094 1.00 98.25 209 LYS A C 1
ATOM 1687 O O . LYS A 1 209 ? 42.626 7.301 -58.212 1.00 98.25 209 LYS A O 1
ATOM 1692 N N . ASN A 1 210 ? 42.936 6.873 -56.028 1.00 98.25 210 ASN A N 1
ATOM 1693 C CA . ASN A 1 210 ? 44.398 6.880 -56.092 1.00 98.25 210 ASN A CA 1
ATOM 1694 C C . ASN A 1 210 ? 44.915 5.827 -57.073 1.00 98.25 210 ASN A C 1
ATOM 1696 O O . ASN A 1 210 ? 45.704 6.157 -57.953 1.00 98.25 210 ASN A O 1
ATOM 1700 N N . LYS A 1 211 ? 44.387 4.601 -57.006 1.00 98.25 211 LYS A N 1
ATOM 1701 C CA . LYS A 1 211 ? 44.733 3.542 -57.958 1.00 98.25 211 LYS A CA 1
ATOM 1702 C C . LYS A 1 211 ? 44.431 3.947 -59.407 1.00 98.25 211 LYS A C 1
ATOM 1704 O O . LYS A 1 211 ? 45.271 3.775 -60.282 1.00 98.25 211 LYS A O 1
ATOM 1709 N N . THR A 1 212 ? 43.260 4.533 -59.672 1.00 98.25 212 THR A N 1
ATOM 1710 C CA . THR A 1 212 ? 42.915 4.987 -61.034 1.00 98.25 212 THR A CA 1
ATOM 1711 C C . THR A 1 212 ? 43.807 6.126 -61.535 1.00 98.25 212 THR A C 1
ATOM 1713 O O . THR A 1 212 ? 44.095 6.193 -62.729 1.00 98.25 212 THR A O 1
ATOM 1716 N N . LEU A 1 213 ? 44.268 7.010 -60.641 1.00 98.25 213 LEU A N 1
ATOM 1717 C CA . LEU A 1 213 ? 45.220 8.074 -60.966 1.00 98.25 213 LEU A CA 1
ATOM 1718 C C . LEU A 1 213 ? 46.607 7.508 -61.279 1.00 98.25 213 LEU A C 1
ATOM 1720 O O . LEU A 1 213 ? 47.234 7.947 -62.238 1.00 98.25 213 LEU A O 1
ATOM 1724 N N . GLU A 1 214 ? 47.073 6.517 -60.518 1.00 97.88 214 GLU A N 1
ATOM 1725 C CA . GLU A 1 214 ? 48.326 5.806 -60.798 1.00 97.88 214 GLU A CA 1
ATOM 1726 C C . GLU A 1 214 ? 48.284 5.125 -62.175 1.00 97.88 214 GLU A C 1
ATOM 1728 O O . GLU A 1 214 ? 49.201 5.299 -62.975 1.00 97.88 214 GLU A O 1
ATOM 1733 N N . GLU A 1 215 ? 47.188 4.430 -62.497 1.00 97.69 215 GLU A N 1
ATOM 1734 C CA . GLU A 1 215 ? 46.967 3.809 -63.813 1.00 97.69 215 GLU A CA 1
ATOM 1735 C C . GLU A 1 215 ? 46.865 4.837 -64.955 1.00 97.69 215 GLU A C 1
ATOM 1737 O O . GLU A 1 215 ? 47.227 4.552 -66.098 1.00 97.69 215 GLU A O 1
ATOM 1742 N N . PHE A 1 216 ? 46.334 6.032 -64.688 1.00 98.06 216 PHE A N 1
ATOM 1743 C CA . PHE A 1 216 ? 46.306 7.127 -65.660 1.00 98.06 216 PHE A CA 1
ATOM 1744 C C . PHE A 1 216 ? 47.711 7.690 -65.907 1.00 98.06 216 PHE A C 1
ATOM 1746 O O . PHE A 1 216 ? 48.145 7.748 -67.054 1.00 98.06 216 PHE A O 1
ATOM 1753 N N . ASN A 1 217 ? 48.445 8.022 -64.841 1.00 97.19 217 ASN A N 1
ATOM 1754 C CA . ASN A 1 217 ? 49.807 8.550 -64.931 1.00 97.19 217 ASN A CA 1
ATOM 1755 C C . ASN A 1 217 ? 50.760 7.563 -65.620 1.00 97.19 217 ASN A C 1
ATOM 1757 O O . ASN A 1 217 ? 51.601 7.980 -66.410 1.00 97.19 217 ASN A O 1
ATOM 1761 N N . ALA A 1 218 ? 50.612 6.259 -65.360 1.00 97.25 218 ALA A N 1
ATOM 1762 C CA . ALA A 1 218 ? 51.385 5.223 -66.040 1.00 97.25 218 ALA A CA 1
ATOM 1763 C C . ALA A 1 218 ? 51.168 5.255 -67.563 1.00 97.25 218 ALA A C 1
ATOM 1765 O O . ALA A 1 218 ? 52.139 5.296 -68.314 1.00 97.25 218 ALA A O 1
ATOM 1766 N N . ARG A 1 219 ? 49.907 5.334 -68.013 1.00 97.44 219 ARG A N 1
ATOM 1767 C CA . ARG A 1 219 ? 49.564 5.432 -69.442 1.00 97.44 219 ARG A CA 1
ATOM 1768 C C . ARG A 1 219 ? 50.095 6.710 -70.089 1.00 97.44 219 ARG A C 1
ATOM 1770 O O . ARG A 1 219 ? 50.632 6.650 -71.187 1.00 97.44 219 ARG A O 1
ATOM 1777 N N . SER A 1 220 ? 49.984 7.855 -69.415 1.00 96.50 220 SER A N 1
ATOM 1778 C CA . SER A 1 220 ? 50.529 9.118 -69.934 1.00 96.50 220 SER A CA 1
ATOM 1779 C C . SER A 1 220 ? 52.051 9.079 -70.082 1.00 96.50 220 SER A C 1
ATOM 1781 O O . SER A 1 220 ? 52.570 9.549 -71.090 1.00 96.50 220 SER A O 1
ATOM 1783 N N . ASN A 1 221 ? 52.764 8.472 -69.130 1.00 96.19 221 ASN A N 1
ATOM 1784 C CA . ASN A 1 221 ? 54.214 8.310 -69.230 1.00 96.19 221 ASN A CA 1
ATOM 1785 C C . ASN A 1 221 ? 54.608 7.389 -70.398 1.00 96.19 221 ASN A C 1
ATOM 1787 O O . ASN A 1 221 ? 55.557 7.700 -71.109 1.00 96.19 221 ASN A O 1
ATOM 1791 N N . GLU A 1 222 ? 53.872 6.294 -70.627 1.00 95.81 222 GLU A N 1
ATOM 1792 C CA . GLU A 1 222 ? 54.088 5.411 -71.786 1.00 95.81 222 GLU A CA 1
ATOM 1793 C C . GLU A 1 222 ? 53.872 6.150 -73.122 1.00 95.81 222 GLU A C 1
ATOM 1795 O O . GLU A 1 222 ? 54.643 5.979 -74.069 1.00 95.81 222 GLU A O 1
ATOM 1800 N N . GLU A 1 223 ? 52.853 7.012 -73.206 1.00 95.12 223 GLU A N 1
ATOM 1801 C CA . GLU A 1 223 ? 52.603 7.856 -74.383 1.00 95.12 223 GLU A CA 1
ATOM 1802 C C . GLU A 1 223 ? 53.717 8.889 -74.619 1.00 95.12 223 GLU A C 1
ATOM 1804 O O . GLU A 1 223 ? 54.104 9.121 -75.767 1.00 95.12 223 GLU A O 1
ATOM 1809 N N . GLU A 1 224 ? 54.255 9.501 -73.558 1.00 94.56 224 GLU A N 1
ATOM 1810 C CA . GLU A 1 224 ? 55.384 10.434 -73.659 1.00 94.56 224 GLU A CA 1
ATOM 1811 C C . GLU A 1 224 ? 56.668 9.737 -74.120 1.00 94.56 224 GLU A C 1
ATOM 1813 O O . GLU A 1 224 ? 57.332 10.250 -75.023 1.00 94.56 224 GLU A O 1
ATOM 1818 N N . THR A 1 225 ? 56.987 8.553 -73.579 1.00 92.38 225 THR A N 1
ATOM 1819 C CA . THR A 1 225 ? 58.164 7.781 -74.012 1.00 92.38 225 THR A CA 1
ATOM 1820 C C . THR A 1 225 ? 58.065 7.349 -75.472 1.00 92.38 225 THR A C 1
ATOM 1822 O O . THR A 1 225 ? 59.041 7.452 -76.211 1.00 92.38 225 THR A O 1
ATOM 1825 N N . ASN A 1 226 ? 56.872 6.950 -75.924 1.00 91.69 226 ASN A N 1
ATOM 1826 C CA . ASN A 1 226 ? 56.663 6.565 -77.320 1.00 91.69 226 ASN A CA 1
ATOM 1827 C C . ASN A 1 226 ? 56.823 7.756 -78.282 1.00 91.69 226 ASN A C 1
ATOM 1829 O O . ASN A 1 226 ? 57.301 7.577 -79.397 1.00 91.69 226 ASN A O 1
ATOM 1833 N N . ARG A 1 227 ? 56.469 8.983 -77.866 1.00 90.69 227 ARG A N 1
ATOM 1834 C CA . ARG A 1 227 ? 56.663 10.191 -78.691 1.00 90.69 227 ARG A CA 1
ATOM 1835 C C . ARG A 1 227 ? 58.122 10.608 -78.828 1.00 90.69 227 ARG A C 1
ATOM 1837 O O . ARG A 1 227 ? 58.482 11.168 -79.858 1.00 90.69 227 ARG A O 1
ATOM 1844 N N . THR A 1 228 ? 58.948 10.401 -77.803 1.00 88.31 228 THR A N 1
ATOM 1845 C CA . THR A 1 228 ? 60.369 10.775 -77.869 1.00 88.31 228 THR A CA 1
ATOM 1846 C C . THR A 1 228 ? 61.184 9.885 -78.802 1.00 88.31 228 THR A C 1
ATOM 1848 O O . THR A 1 228 ? 62.175 10.360 -79.340 1.00 88.31 228 THR A O 1
ATOM 1851 N N . ASP A 1 229 ? 60.754 8.643 -79.037 1.00 84.44 229 ASP A N 1
ATOM 1852 C CA . ASP A 1 229 ? 61.439 7.709 -79.941 1.00 84.44 229 ASP A CA 1
ATOM 1853 C C . ASP A 1 229 ? 61.129 7.962 -81.434 1.00 84.44 229 ASP A C 1
ATOM 1855 O O . ASP A 1 229 ? 61.812 7.428 -82.309 1.00 84.44 229 ASP A O 1
ATOM 1859 N N . GLU A 1 230 ? 60.115 8.778 -81.748 1.00 77.75 230 GLU A N 1
ATOM 1860 C CA . GLU A 1 230 ? 59.712 9.114 -83.126 1.00 77.75 230 GLU A CA 1
ATOM 1861 C C . GLU A 1 230 ? 60.385 10.385 -83.696 1.00 77.75 230 GLU A C 1
ATOM 1863 O O . GLU A 1 230 ? 60.144 10.725 -84.858 1.00 77.75 230 GLU A O 1
ATOM 1868 N N . ILE A 1 231 ? 61.217 11.090 -82.914 1.00 67.62 231 ILE A N 1
ATOM 1869 C CA . ILE A 1 231 ? 61.914 12.338 -83.303 1.00 67.62 231 ILE A CA 1
ATOM 1870 C C . ILE A 1 231 ? 63.400 12.075 -83.551 1.00 67.62 231 ILE A C 1
ATOM 1872 O O . ILE A 1 231 ? 63.902 12.539 -84.603 1.00 67.62 231 ILE A O 1
#

Sequence (231 aa):
MDTKLRPLVVPTCPICDEEAQPNKFVVTLCGHVFHEPCILRWDATQINRGQHSRCPVCNELVQRVIPNVNQPLHLPRSFYVPLYSIEQLPPDPEPVRLTVLGQDEVGPNHILEENQKLQASLTQEKRLRVQQTTATEESIRILRAESDEAQKQYQQSKDGFAQAQRYIELQHAHLRSTRASLHTTTVEAEKLRQLKDQLKLALEDLNYKNKTLEEFNARSNEEETNRTDEI

InterPro domains:
  IPR001841 Zinc finger, RING-type [PF13639] (12-59)
  IPR001841 Zinc finger, RING-type [PS50089] (13-59)
  IPR001841 Zinc finger, RING-type [SM00184] (13-58)
  IPR013083 Zinc finger, RING/FYVE/PHD-type [G3DSA:3.30.40.10] (10-75)
  IPR050731 HRD1 family E3 ubiquitin-protein ligases [PTHR22763] (12-129)

Organism: NCBI:txid708437